Protein AF-A0A6H5KPF7-F1 (afdb_monomer_lite)

Secondary structure (DSSP, 8-state):
-PPPPPPP----------PPPEEEEE-SSSSHHHHHHHHHHTT-EEEEE-SGGGGTT-SEEEE-SS-HHHHHHHHHHTTHHHHHHHHHHTT--EEEETHHHHHH-SEEESPPTT-------S-EEEETTTT-SGGG-EEEEE--THHHHS--S---------SPEEEEESS--EEEEE-TTPEEEEEEE-PPPHHHHHHHHHHHHHHHH-----HHHHHHHHHHHHTS-PPPTTSS--------------SSSTTSPEEEEEEEETTEEEESS-GGGSS--HHHHHHHHHHHHHHHHHHTS-------------------------

Foldseek 3Di:
DDDDDDDDDPPPDPPPPPPAAEEEEAVQFADRVLLQVLLVVVRHNYHYDQALVSCPRHLAYEYADGDLQSSQVSCVVRVVLVSLLVCLVVLGFYEYEFSGLVQQDPAEFPADPVGGHHSHNQQFYKYFLFQHAQVSKDWDFKDQVLLVPPDDDDPPPPPPPRGTDGFIAGSFMFTLDGDPQKAQRTKAFDAGDPVSLVRLVVVLVVLVPDPDDDPVSVVSNVSSVLSVDDPDPVVVPPDDDDDDDDDDDDDVRVSGDIIGAWMDHRSYIYGRTHSSPDPDCSVVVSNVVSSSVSVVVVVVPDDDDDDDDDDDDDDDDDDDDDDDDD

pLDDT: mean 79.42, std 23.54, range [27.89, 98.81]

Radius of gyration: 26.22 Å; chains: 1; bounding box: 98×46×94 Å

Structure (mmCIF, N/CA/C/O backbone):
data_AF-A0A6H5KPF7-F1
#
_entry.id   AF-A0A6H5KPF7-F1
#
loop_
_atom_site.group_PDB
_atom_site.id
_atom_site.type_symbol
_atom_site.label_atom_id
_atom_site.label_alt_id
_atom_site.label_comp_id
_atom_site.label_asym_id
_atom_site.label_entity_id
_atom_site.label_seq_id
_atom_site.pdbx_PDB_ins_code
_atom_site.Cartn_x
_atom_site.Cartn_y
_atom_site.Cartn_z
_atom_site.occupancy
_atom_site.B_iso_or_equiv
_atom_site.auth_seq_id
_atom_site.auth_comp_id
_atom_site.auth_asym_id
_atom_site.auth_atom_id
_atom_site.pdbx_PDB_model_num
ATOM 1 N N . MET A 1 1 ? -58.117 -7.098 47.479 1.00 43.38 1 MET A N 1
ATOM 2 C CA . MET A 1 1 ? -58.121 -6.805 46.031 1.00 43.38 1 MET A CA 1
ATOM 3 C C . MET A 1 1 ? -56.736 -6.297 45.674 1.00 43.38 1 MET A C 1
ATOM 5 O O . MET A 1 1 ? -56.449 -5.124 45.858 1.00 43.38 1 MET A O 1
ATOM 9 N N . THR A 1 2 ? -55.842 -7.213 45.324 1.00 42.25 2 THR A N 1
ATOM 10 C CA . THR A 1 2 ? -54.438 -6.954 44.981 1.00 42.25 2 THR A CA 1
ATOM 11 C C . THR A 1 2 ? -54.320 -6.874 43.461 1.00 42.25 2 THR A C 1
ATOM 13 O O . THR A 1 2 ? -54.820 -7.751 42.760 1.00 42.25 2 THR A O 1
ATOM 16 N N . ALA A 1 3 ? -53.732 -5.789 42.957 1.00 42.62 3 ALA A N 1
ATOM 17 C CA . ALA A 1 3 ? -53.537 -5.550 41.528 1.00 42.62 3 ALA A CA 1
ATOM 18 C C . ALA A 1 3 ? -52.565 -6.580 40.909 1.00 42.62 3 ALA A C 1
ATOM 20 O O . ALA A 1 3 ? -51.671 -7.056 41.614 1.00 42.62 3 ALA A O 1
ATOM 21 N N . PRO A 1 4 ? -52.709 -6.928 39.616 1.00 49.28 4 PRO A N 1
ATOM 22 C CA . PRO A 1 4 ? -51.815 -7.871 38.960 1.00 49.28 4 PRO A CA 1
ATOM 23 C C . PRO A 1 4 ? -50.472 -7.210 38.616 1.00 49.28 4 PRO A C 1
ATOM 25 O O . PRO A 1 4 ? -50.416 -6.075 38.145 1.00 49.28 4 PRO A O 1
ATOM 28 N N . VAL A 1 5 ? -49.392 -7.953 38.852 1.00 49.88 5 VAL A N 1
ATOM 29 C CA . VAL A 1 5 ? -48.017 -7.632 38.441 1.00 49.88 5 VAL A CA 1
ATOM 30 C C . VAL A 1 5 ? -47.899 -7.835 36.919 1.00 49.88 5 VAL A C 1
ATOM 32 O O . VAL A 1 5 ? -48.366 -8.868 36.434 1.00 49.88 5 VAL A O 1
ATOM 35 N N . PRO A 1 6 ? -47.317 -6.900 36.142 1.00 48.47 6 PRO A N 1
ATOM 36 C CA . PRO A 1 6 ? -47.101 -7.105 34.709 1.00 48.47 6 PRO A CA 1
ATOM 37 C C . PRO A 1 6 ? -45.968 -8.121 34.462 1.00 48.47 6 PRO A C 1
ATOM 39 O O . PRO A 1 6 ? -45.041 -8.201 35.273 1.00 48.47 6 PRO A O 1
ATOM 42 N N . PRO A 1 7 ? -46.007 -8.902 33.365 1.00 48.16 7 PRO A N 1
ATOM 43 C CA . PRO A 1 7 ? -44.947 -9.855 33.062 1.00 48.16 7 PRO A CA 1
ATOM 44 C C . PRO A 1 7 ? -43.651 -9.119 32.703 1.00 48.16 7 PRO A C 1
ATOM 46 O O . PRO A 1 7 ? -43.663 -8.130 31.969 1.00 48.16 7 PRO A O 1
ATOM 49 N N . ALA A 1 8 ? -42.534 -9.618 33.234 1.00 43.88 8 ALA A N 1
ATOM 50 C CA . ALA A 1 8 ? -41.198 -9.205 32.838 1.00 43.88 8 ALA A CA 1
ATOM 51 C C . ALA A 1 8 ? -41.006 -9.512 31.345 1.00 43.88 8 ALA A C 1
ATOM 53 O O . ALA A 1 8 ? -41.134 -10.661 30.925 1.00 43.88 8 ALA A O 1
ATOM 54 N N . GLY A 1 9 ? -40.743 -8.475 30.551 1.00 36.22 9 GLY A N 1
ATOM 55 C CA . GLY A 1 9 ? -40.325 -8.628 29.166 1.00 36.22 9 GLY A CA 1
ATOM 56 C C . GLY A 1 9 ? -38.944 -9.272 29.122 1.00 36.22 9 GLY A C 1
ATOM 57 O O . GLY A 1 9 ? -37.959 -8.671 29.547 1.00 36.22 9 GLY A O 1
ATOM 58 N N . GLU A 1 10 ? -38.887 -10.501 28.626 1.00 42.88 10 GLU A N 1
ATOM 59 C CA . GLU A 1 10 ? -37.657 -11.151 28.190 1.00 42.88 10 GLU A CA 1
ATOM 60 C C . GLU A 1 10 ? -37.263 -10.606 26.813 1.00 42.88 10 GLU A C 1
ATOM 62 O O . GLU A 1 10 ? -37.415 -11.275 25.798 1.00 42.88 10 GLU A O 1
ATOM 67 N N . ASP A 1 11 ? -36.712 -9.394 26.771 1.00 36.72 11 ASP A N 1
ATOM 68 C CA . ASP A 1 11 ? -35.933 -8.953 25.613 1.00 36.72 11 ASP A CA 1
ATOM 69 C C . ASP A 1 11 ? -34.477 -9.374 25.827 1.00 36.72 11 ASP A C 1
ATOM 71 O O . ASP A 1 11 ? -33.594 -8.575 26.141 1.00 36.72 11 ASP A O 1
ATOM 75 N N . SER A 1 12 ? -34.212 -10.672 25.659 1.00 39.41 12 SER A N 1
ATOM 76 C CA . SER A 1 12 ? -32.848 -11.170 25.456 1.00 39.41 12 SER A CA 1
ATOM 77 C C . SER A 1 12 ? -32.426 -10.918 24.007 1.00 39.41 12 SER A C 1
ATOM 79 O O . SER A 1 12 ? -32.241 -11.826 23.202 1.00 39.41 12 SER A O 1
ATOM 81 N N . VAL A 1 13 ? -32.274 -9.641 23.652 1.00 42.66 13 VAL A N 1
ATOM 82 C CA . VAL A 1 13 ? -31.580 -9.268 22.420 1.00 42.66 13 VAL A CA 1
ATOM 83 C C . VAL A 1 13 ? -30.095 -9.502 22.666 1.00 42.66 13 VAL A C 1
ATOM 85 O O . VAL A 1 13 ? -29.463 -8.819 23.472 1.00 42.66 13 VAL A O 1
ATOM 88 N N . THR A 1 14 ? -29.535 -10.495 21.978 1.00 43.62 14 THR A N 1
ATOM 89 C CA . THR A 1 14 ? -28.095 -10.730 21.858 1.00 43.62 14 THR A CA 1
ATOM 90 C C . THR A 1 14 ? -27.438 -9.499 21.232 1.00 43.62 14 THR A C 1
ATOM 92 O O . THR A 1 14 ? -27.292 -9.402 20.015 1.00 43.62 14 THR A O 1
ATOM 95 N N . GLY A 1 15 ? -27.094 -8.520 22.065 1.00 37.62 15 GLY A N 1
ATOM 96 C CA . GLY A 1 15 ? -26.340 -7.344 21.670 1.00 37.62 15 GLY A CA 1
ATOM 97 C C . GLY A 1 15 ? -24.892 -7.737 21.430 1.00 37.62 15 GLY A C 1
ATOM 98 O O . GLY A 1 15 ? -24.078 -7.721 22.351 1.00 37.62 15 GLY A O 1
ATOM 99 N N . GLU A 1 16 ? -24.563 -8.094 20.192 1.00 47.47 16 GLU A N 1
ATOM 100 C CA . GLU A 1 16 ? -23.187 -8.030 19.721 1.00 47.47 16 GLU A CA 1
ATOM 101 C C . GLU A 1 16 ? -22.757 -6.567 19.886 1.00 47.47 16 GLU A C 1
ATOM 103 O O . GLU A 1 16 ? -23.235 -5.675 19.188 1.00 47.47 16 GLU A O 1
ATOM 108 N N . SER A 1 17 ? -21.966 -6.289 20.923 1.00 46.66 17 SER A N 1
ATOM 109 C CA . SER A 1 17 ? -21.476 -4.944 21.209 1.00 46.66 17 SER A CA 1
ATOM 110 C C . SER A 1 17 ? -20.597 -4.515 20.039 1.00 46.66 17 SER A C 1
ATOM 112 O O . SER A 1 17 ? -19.414 -4.851 19.980 1.00 46.66 17 SER A O 1
ATOM 114 N N . THR A 1 18 ? -21.179 -3.814 19.064 1.00 64.12 18 THR A N 1
ATOM 115 C CA . THR A 1 18 ? -20.457 -3.280 17.911 1.00 64.12 18 THR A CA 1
ATOM 116 C C . THR A 1 18 ? -19.629 -2.093 18.382 1.00 64.12 18 THR A C 1
ATOM 118 O O . THR A 1 18 ? -19.989 -0.931 18.173 1.00 64.12 18 THR A O 1
ATOM 121 N N . ARG A 1 19 ? -18.527 -2.374 19.083 1.00 76.75 19 ARG A N 1
ATOM 122 C CA . ARG A 1 19 ? -17.559 -1.356 19.478 1.00 76.75 19 ARG A CA 1
ATOM 123 C C . ARG A 1 19 ? -17.146 -0.591 18.222 1.00 76.75 19 ARG A C 1
ATOM 125 O O . ARG A 1 19 ? -16.684 -1.175 17.242 1.00 76.75 19 ARG A O 1
ATOM 132 N N . ARG A 1 20 ? -17.313 0.730 18.268 1.00 90.75 20 ARG A N 1
ATOM 133 C CA . ARG A 1 20 ? -16.757 1.635 17.264 1.00 90.75 20 ARG A CA 1
ATOM 134 C C . ARG A 1 20 ? -15.237 1.459 17.247 1.00 90.75 20 ARG A C 1
ATOM 136 O O . ARG A 1 20 ? -14.600 1.644 18.281 1.00 90.75 20 ARG A O 1
ATOM 143 N N . VAL A 1 21 ? -14.683 1.091 16.095 1.00 96.69 21 VAL A N 1
ATOM 144 C CA . VAL A 1 21 ? -13.229 0.982 15.911 1.00 96.69 21 VAL A CA 1
ATOM 145 C C . VAL A 1 21 ? -12.619 2.360 15.712 1.00 96.69 21 VAL A C 1
ATOM 147 O O . VAL A 1 21 ? -13.238 3.224 15.090 1.00 96.69 21 VAL A O 1
ATOM 150 N N . THR A 1 22 ? -11.409 2.549 16.222 1.00 98.38 22 THR A N 1
ATOM 151 C CA . THR A 1 22 ? -10.634 3.780 16.068 1.00 98.38 22 THR A CA 1
ATOM 152 C C . THR A 1 22 ? -9.574 3.582 14.990 1.00 98.38 22 THR A C 1
ATOM 154 O O . THR A 1 22 ? -8.690 2.743 15.143 1.00 98.38 22 THR A O 1
ATOM 157 N N . ILE A 1 23 ? -9.634 4.330 13.890 1.00 98.62 23 ILE A N 1
ATOM 158 C CA . ILE A 1 23 ? -8.701 4.190 12.765 1.00 98.62 23 ILE A CA 1
ATOM 159 C C . ILE A 1 23 ? -7.902 5.479 12.597 1.00 98.62 23 ILE A C 1
ATOM 161 O O . ILE A 1 23 ? -8.459 6.554 12.384 1.00 98.62 23 ILE A O 1
ATOM 165 N N . GLY A 1 24 ? -6.580 5.366 12.682 1.00 98.50 24 GLY A N 1
ATOM 166 C CA . GLY A 1 24 ? -5.674 6.468 12.392 1.00 98.50 24 GLY A CA 1
ATOM 167 C C . GLY A 1 24 ? -5.484 6.677 10.893 1.00 98.50 24 GLY A C 1
ATOM 168 O O . GLY A 1 24 ? -5.470 5.706 10.141 1.00 98.50 24 GLY A O 1
ATOM 169 N N . ILE A 1 25 ? -5.238 7.908 10.457 1.00 98.50 25 ILE A N 1
ATOM 170 C CA . ILE A 1 25 ? -4.754 8.230 9.108 1.00 98.50 25 ILE A CA 1
ATOM 171 C C . ILE A 1 25 ? -3.426 8.963 9.239 1.00 98.50 25 ILE A C 1
ATOM 173 O O . ILE A 1 25 ? -3.357 10.007 9.887 1.00 98.50 25 ILE A O 1
ATOM 177 N N . LEU A 1 26 ? -2.366 8.446 8.618 1.00 98.12 26 LEU A N 1
ATOM 178 C CA . LEU A 1 26 ? -1.074 9.126 8.607 1.00 98.12 26 LEU A CA 1
ATOM 179 C C . LEU A 1 26 ? -1.191 10.453 7.837 1.00 98.12 26 LEU A C 1
ATOM 181 O O . LEU A 1 26 ? -1.319 10.464 6.616 1.00 98.12 26 LEU A O 1
ATOM 185 N N . ALA A 1 27 ? -1.096 11.574 8.550 1.00 96.81 27 ALA A N 1
ATOM 186 C CA . ALA A 1 27 ? -1.381 12.917 8.044 1.00 96.81 27 ALA A CA 1
ATOM 187 C C . ALA A 1 27 ? -0.115 13.786 7.921 1.00 96.81 27 ALA A C 1
ATOM 189 O O . ALA A 1 27 ? -0.125 14.980 8.229 1.00 96.81 27 ALA A O 1
ATOM 190 N N . LEU A 1 28 ? 0.997 13.179 7.484 1.00 92.62 28 LEU A N 1
ATOM 191 C CA . LEU A 1 28 ? 2.257 13.892 7.222 1.00 92.62 28 LEU A CA 1
ATOM 192 C C . LEU A 1 28 ? 2.206 14.671 5.903 1.00 92.62 28 LEU A C 1
ATOM 194 O O . LEU A 1 28 ? 2.718 15.783 5.805 1.00 92.62 28 LEU A O 1
ATOM 198 N N . GLN A 1 29 ? 1.608 14.056 4.885 1.00 91.56 29 GLN A N 1
ATOM 199 C CA . GLN A 1 29 ? 1.368 14.598 3.553 1.00 91.56 29 GLN A CA 1
ATOM 200 C C . GLN A 1 29 ? 0.385 13.650 2.848 1.00 91.56 29 GLN A C 1
ATOM 202 O O . GLN A 1 29 ? 0.394 12.455 3.141 1.00 91.56 29 GLN A O 1
ATOM 207 N N . GLY A 1 30 ? -0.431 14.152 1.920 1.00 88.69 30 GLY A N 1
ATOM 208 C CA . GLY A 1 30 ? -1.244 13.305 1.043 1.00 88.69 30 GLY A CA 1
ATOM 209 C C . GLY A 1 30 ? -2.751 13.475 1.210 1.00 88.69 30 GLY A C 1
ATOM 210 O O . GLY A 1 30 ? -3.203 14.423 1.846 1.00 88.69 30 GLY A O 1
ATOM 211 N N . ALA A 1 31 ? -3.509 12.546 0.626 1.00 86.38 31 ALA A N 1
ATOM 212 C CA . ALA A 1 31 ? -4.977 12.540 0.575 1.00 86.38 31 ALA A CA 1
ATOM 213 C C . ALA A 1 31 ? -5.612 11.955 1.857 1.00 86.38 31 ALA A C 1
ATOM 215 O O . ALA A 1 31 ? -6.384 10.996 1.821 1.00 86.38 31 ALA A O 1
ATOM 216 N N . PHE A 1 32 ? -5.215 12.460 3.030 1.00 92.25 32 PHE A N 1
ATOM 217 C CA . PHE A 1 32 ? -5.728 11.948 4.308 1.00 92.25 32 PHE A CA 1
ATOM 218 C C . PHE A 1 32 ? -7.187 12.358 4.567 1.00 92.25 32 PHE A C 1
ATOM 220 O O . PHE A 1 32 ? -7.928 11.594 5.181 1.00 92.25 32 PHE A O 1
ATOM 227 N N . ALA A 1 33 ? -7.621 13.527 4.084 1.00 94.81 33 ALA A N 1
ATOM 228 C CA . ALA A 1 33 ? -8.962 14.058 4.341 1.00 94.81 33 ALA A CA 1
ATOM 229 C C . ALA A 1 33 ? -10.064 13.218 3.672 1.00 94.81 33 ALA A C 1
ATOM 231 O O . ALA A 1 33 ? -11.110 12.956 4.270 1.00 94.81 33 ALA A O 1
ATOM 232 N N . GLU A 1 34 ? -9.815 12.757 2.449 1.00 96.25 34 GLU A N 1
ATOM 233 C CA . GLU A 1 34 ? -10.728 11.925 1.672 1.00 96.25 34 GLU A CA 1
ATOM 234 C C . GLU A 1 34 ? -10.916 10.558 2.342 1.00 96.25 34 GLU A C 1
ATOM 236 O O . GLU A 1 34 ? -12.049 10.135 2.580 1.00 96.25 34 GLU A O 1
ATOM 241 N N . HIS A 1 35 ? -9.816 9.917 2.762 1.00 97.62 35 HIS A N 1
ATOM 242 C CA . HIS A 1 35 ? -9.861 8.685 3.562 1.00 97.62 35 HIS A CA 1
ATOM 243 C C . HIS A 1 35 ? -10.643 8.870 4.864 1.00 97.62 35 HIS A C 1
ATOM 245 O O . HIS A 1 35 ? -11.516 8.055 5.176 1.00 97.62 35 HIS A O 1
ATOM 251 N N . SER A 1 36 ? -10.386 9.961 5.593 1.00 97.19 36 SER A N 1
ATOM 252 C CA . SER A 1 36 ? -11.105 10.274 6.829 1.00 97.19 36 SER A CA 1
ATOM 253 C C . SER A 1 36 ? -12.609 10.413 6.609 1.00 97.19 36 SER A C 1
ATOM 255 O O . SER A 1 36 ? -13.398 9.910 7.413 1.00 97.19 36 SER A O 1
ATOM 257 N N . SER A 1 37 ? -13.021 11.054 5.510 1.00 97.38 37 SER A N 1
ATOM 258 C CA . SER A 1 37 ? -14.434 11.228 5.167 1.00 97.38 37 SER A CA 1
ATOM 259 C C . SER A 1 37 ? -15.131 9.889 4.927 1.00 97.38 37 SER A C 1
ATOM 261 O O . SER A 1 37 ? -16.211 9.654 5.472 1.00 97.38 37 SER A O 1
ATOM 263 N N . VAL A 1 38 ? -14.514 8.994 4.148 1.00 97.44 38 VAL A N 1
ATOM 264 C CA . VAL A 1 38 ? -15.100 7.682 3.834 1.00 97.44 38 VAL A CA 1
ATOM 265 C C . VAL A 1 38 ? -15.196 6.812 5.090 1.00 97.44 38 VAL A C 1
ATOM 267 O O . VAL A 1 38 ? -16.266 6.287 5.389 1.00 97.44 38 VAL A O 1
ATOM 270 N N . LEU A 1 39 ? -14.128 6.715 5.887 1.00 97.62 39 LEU A N 1
ATOM 271 C CA . LEU A 1 39 ? -14.119 5.881 7.098 1.00 97.62 39 LEU A CA 1
ATOM 272 C C . LEU A 1 39 ? -15.084 6.382 8.179 1.00 97.62 39 LEU A C 1
ATOM 274 O O . LEU A 1 39 ? -15.740 5.573 8.838 1.00 97.62 39 LEU A O 1
ATOM 278 N N . SER A 1 40 ? -15.232 7.702 8.319 1.00 96.94 40 SER A N 1
ATOM 279 C CA . SER A 1 40 ? -16.213 8.289 9.240 1.00 96.94 40 SER A CA 1
ATOM 280 C C . SER A 1 40 ? -17.649 7.947 8.827 1.00 96.94 40 SER A C 1
ATOM 282 O O . SER A 1 40 ? -18.472 7.617 9.681 1.00 96.94 40 SER A O 1
ATOM 284 N N . LYS A 1 41 ? -17.956 7.954 7.519 1.00 96.75 41 LYS A N 1
ATOM 285 C CA . LYS A 1 41 ? -19.270 7.532 6.990 1.00 96.75 41 LYS A CA 1
ATOM 286 C C . LYS A 1 41 ? -19.554 6.049 7.244 1.00 96.75 41 LYS A C 1
ATOM 288 O O . LYS A 1 41 ? -20.705 5.687 7.458 1.00 96.75 41 LYS A O 1
ATOM 293 N N . LEU A 1 42 ? -18.514 5.214 7.277 1.00 96.19 42 LEU A N 1
ATOM 294 C CA . LEU A 1 42 ? -18.602 3.797 7.656 1.00 96.19 42 LEU A CA 1
ATOM 295 C C . LEU A 1 42 ? -18.684 3.574 9.180 1.00 96.19 42 LEU A C 1
ATOM 297 O O . LEU A 1 42 ? -18.742 2.433 9.641 1.00 96.19 42 LEU A O 1
ATOM 301 N N . GLY A 1 43 ? -18.697 4.650 9.973 1.00 95.75 43 GLY A N 1
ATOM 302 C CA . GLY A 1 43 ? -18.912 4.610 11.416 1.00 95.75 43 GLY A CA 1
ATOM 303 C C . GLY A 1 43 ? -17.658 4.382 12.261 1.00 95.75 43 GLY A C 1
ATOM 304 O O . GLY A 1 43 ? -17.807 4.115 13.453 1.00 95.75 43 GLY A O 1
ATOM 305 N N . ALA A 1 44 ? -16.451 4.478 11.692 1.00 97.25 44 ALA A N 1
ATOM 306 C CA . ALA A 1 44 ? -15.202 4.455 12.459 1.00 97.25 44 ALA A CA 1
ATOM 307 C C . ALA A 1 44 ? -14.958 5.793 13.191 1.00 97.25 44 ALA A C 1
ATOM 309 O O . ALA A 1 44 ? -15.346 6.853 12.703 1.00 97.25 44 ALA A O 1
ATOM 310 N N . ASP A 1 45 ? -14.296 5.750 14.351 1.00 97.94 45 ASP A N 1
ATOM 311 C CA . ASP A 1 45 ? -13.690 6.934 14.978 1.00 97.94 45 ASP A CA 1
ATOM 312 C C . ASP A 1 45 ? -12.355 7.218 14.281 1.00 97.94 45 ASP A C 1
ATOM 314 O O . ASP A 1 45 ? -11.420 6.427 14.397 1.00 97.94 45 ASP A O 1
ATOM 318 N N . VAL A 1 46 ? -12.267 8.297 13.505 1.00 98.31 46 VAL A N 1
ATOM 319 C CA . VAL A 1 46 ? -11.076 8.587 12.699 1.00 98.31 46 VAL A CA 1
ATOM 320 C C . VAL A 1 46 ? -10.195 9.619 13.389 1.00 98.31 46 VAL A C 1
ATOM 322 O O . VAL A 1 46 ? -10.671 10.680 13.789 1.00 98.31 46 VAL A O 1
ATOM 325 N N . ARG A 1 47 ? -8.890 9.338 13.476 1.00 98.25 47 ARG A N 1
ATOM 326 C CA . ARG A 1 47 ? -7.896 10.266 14.035 1.00 98.25 47 ARG A CA 1
ATOM 327 C C . ARG A 1 47 ? -6.758 10.501 13.061 1.00 98.25 47 ARG A C 1
ATOM 329 O O . ARG A 1 47 ? -6.248 9.573 12.447 1.00 98.25 47 ARG A O 1
ATOM 336 N N . GLU A 1 48 ? -6.326 11.741 12.931 1.00 98.25 48 GLU A N 1
ATOM 337 C CA . GLU A 1 48 ? -5.121 12.048 12.166 1.00 98.25 48 GLU A CA 1
ATOM 338 C C . GLU A 1 48 ? -3.881 11.757 13.015 1.00 98.25 48 GLU A C 1
ATOM 340 O O . GLU A 1 48 ? -3.855 12.058 14.204 1.00 98.25 48 GLU A O 1
ATOM 345 N N . VAL A 1 49 ? -2.856 11.175 12.395 1.00 97.94 49 VAL A N 1
ATOM 346 C CA . VAL A 1 49 ? -1.609 10.777 13.053 1.00 97.94 49 VAL A CA 1
ATOM 347 C C . VAL A 1 49 ? -0.446 11.515 12.405 1.00 97.94 49 VAL A C 1
ATOM 349 O O . VAL A 1 49 ? -0.150 11.341 11.221 1.00 97.94 49 VAL A O 1
ATOM 352 N N . ARG A 1 50 ? 0.228 12.341 13.193 1.00 97.19 50 ARG A N 1
ATOM 353 C CA . ARG A 1 50 ? 1.408 13.141 12.846 1.00 97.19 50 ARG A CA 1
ATOM 354 C C . ARG A 1 50 ? 2.576 12.898 13.795 1.00 97.19 50 ARG A C 1
ATOM 356 O O . ARG A 1 50 ? 3.707 13.210 13.430 1.00 97.19 50 ARG A O 1
ATOM 363 N N . LEU A 1 51 ? 2.317 12.354 14.983 1.00 97.50 51 LEU A N 1
ATOM 364 C CA . LEU A 1 51 ? 3.279 12.146 16.058 1.00 97.50 51 LEU A CA 1
ATOM 365 C C . LEU A 1 51 ? 3.168 10.730 16.656 1.00 97.50 51 LEU A C 1
ATOM 367 O O . LEU A 1 51 ? 2.112 10.101 16.586 1.00 97.50 51 LEU A O 1
ATOM 371 N N . PRO A 1 52 ? 4.239 10.204 17.280 1.00 97.88 52 PRO A N 1
ATOM 372 C CA . PRO A 1 52 ? 4.257 8.827 17.789 1.00 97.88 52 PRO A CA 1
ATOM 373 C C . PRO A 1 52 ? 3.202 8.500 18.857 1.00 97.88 52 PRO A C 1
ATOM 375 O O . PRO A 1 52 ? 2.683 7.386 18.869 1.00 97.88 52 PRO A O 1
ATOM 378 N N . HIS A 1 53 ? 2.876 9.444 19.744 1.00 97.38 53 HIS A N 1
ATOM 379 C CA . HIS A 1 53 ? 1.898 9.224 20.819 1.00 97.38 53 HIS A CA 1
ATOM 380 C C . HIS A 1 53 ? 0.455 9.133 20.296 1.00 97.38 53 HIS A C 1
ATOM 382 O O . HIS A 1 53 ? -0.403 8.536 20.933 1.00 97.38 53 HIS A O 1
ATOM 388 N N . GLU A 1 54 ? 0.174 9.644 19.094 1.00 98.06 54 GLU A N 1
ATOM 389 C CA . GLU A 1 54 ? -1.168 9.604 18.493 1.00 98.06 54 GLU A CA 1
ATOM 390 C C . GLU A 1 54 ? -1.556 8.201 17.987 1.00 98.06 54 GLU A C 1
ATOM 392 O O . GLU A 1 54 ? -2.690 7.978 17.572 1.00 98.06 54 GLU A O 1
ATOM 397 N N . PHE A 1 55 ? -0.639 7.228 18.058 1.00 97.88 55 PHE A N 1
ATOM 398 C CA . PHE A 1 55 ? -0.946 5.812 17.837 1.00 97.88 55 PHE A CA 1
ATOM 399 C C . PHE A 1 55 ? -1.692 5.164 19.016 1.00 97.88 55 PHE A C 1
ATOM 401 O O . PHE A 1 55 ? -2.200 4.043 18.893 1.00 97.88 55 PHE A O 1
ATOM 408 N N . GLU A 1 56 ? -1.718 5.818 20.178 1.00 96.50 56 GLU A N 1
ATOM 409 C CA . GLU A 1 56 ? -2.367 5.303 21.378 1.00 96.50 56 GLU A CA 1
ATOM 410 C C . GLU A 1 56 ? -3.889 5.217 21.199 1.00 96.50 56 GLU A C 1
ATOM 412 O O . GLU A 1 56 ? -4.560 6.148 20.754 1.00 96.50 56 GLU A O 1
ATOM 417 N N . GLY A 1 57 ? -4.449 4.052 21.535 1.00 95.75 57 GLY A N 1
ATOM 418 C CA . GLY A 1 57 ? -5.884 3.788 21.413 1.00 95.75 57 GLY A CA 1
ATOM 419 C C . GLY A 1 57 ? -6.398 3.568 19.986 1.00 95.75 57 GLY A C 1
ATOM 420 O O . GLY A 1 57 ? -7.605 3.422 19.820 1.00 95.75 57 GLY A O 1
ATOM 421 N N . LEU A 1 58 ? -5.527 3.532 18.971 1.00 98.19 58 LEU A N 1
ATOM 422 C CA . LEU A 1 58 ? -5.916 3.148 17.614 1.00 98.19 58 LEU A CA 1
ATOM 423 C C . LEU A 1 58 ? -6.082 1.626 17.489 1.00 98.19 58 LEU A C 1
ATOM 425 O O . LEU A 1 58 ? -5.281 0.856 18.013 1.00 98.19 58 LEU A O 1
ATOM 429 N N . ASP A 1 59 ? -7.056 1.194 16.703 1.00 98.38 59 ASP A N 1
ATOM 430 C CA . ASP A 1 59 ? -7.296 -0.206 16.342 1.00 98.38 59 ASP A CA 1
ATOM 431 C C . ASP A 1 59 ? -6.712 -0.545 14.953 1.00 98.38 59 ASP A C 1
ATOM 433 O O . ASP A 1 59 ? -6.338 -1.685 14.685 1.00 98.38 59 ASP A O 1
ATOM 437 N N . GLY A 1 60 ? -6.585 0.453 14.073 1.00 98.50 60 GLY A N 1
ATOM 438 C CA . GLY A 1 60 ? -6.040 0.336 12.717 1.00 98.50 60 GLY A CA 1
ATOM 439 C C . GLY A 1 60 ? -5.396 1.640 12.251 1.00 98.50 60 GLY A C 1
ATOM 440 O O . GLY A 1 60 ? -5.666 2.693 12.827 1.00 98.50 60 GLY A O 1
ATOM 441 N N . ILE A 1 61 ? -4.574 1.600 11.198 1.00 98.75 61 ILE A N 1
ATOM 442 C CA . ILE A 1 61 ? -4.038 2.820 10.571 1.00 98.75 61 ILE A CA 1
ATOM 443 C C . ILE A 1 61 ? -4.021 2.749 9.037 1.00 98.75 61 ILE A C 1
ATOM 445 O O . ILE A 1 61 ? -3.673 1.723 8.460 1.00 98.75 61 ILE A O 1
ATOM 449 N N . VAL A 1 62 ? -4.362 3.849 8.363 1.00 98.75 62 VAL A N 1
ATOM 450 C CA . VAL A 1 62 ? -4.215 4.016 6.909 1.00 98.75 62 VAL A CA 1
ATOM 451 C C . VAL A 1 62 ? -3.026 4.925 6.603 1.00 98.75 62 VAL A C 1
ATOM 453 O O . VAL A 1 62 ? -2.870 5.993 7.195 1.00 98.75 62 VAL A O 1
ATOM 456 N N . LEU A 1 63 ? -2.194 4.513 5.651 1.00 98.50 63 LEU A N 1
ATOM 457 C CA . LEU A 1 63 ? -1.134 5.312 5.047 1.00 98.50 63 LEU A CA 1
ATOM 458 C C . LEU A 1 63 ? -1.627 5.770 3.666 1.00 98.50 63 LEU A C 1
ATOM 460 O O . LEU A 1 63 ? -1.698 4.942 2.754 1.00 98.50 63 LEU A O 1
ATOM 464 N N . PRO A 1 64 ? -2.003 7.047 3.499 1.00 97.75 64 PRO A N 1
ATOM 465 C CA . PRO A 1 64 ? -2.640 7.510 2.274 1.00 97.75 64 PRO A CA 1
ATOM 466 C C . PRO A 1 64 ? -1.642 7.656 1.116 1.00 97.75 64 PRO A C 1
ATOM 468 O O . PRO A 1 64 ? -0.418 7.608 1.286 1.00 97.75 64 PRO A O 1
ATOM 471 N N . GLY A 1 65 ? -2.184 7.899 -0.079 1.00 93.88 65 GLY A N 1
ATOM 472 C CA . GLY A 1 65 ? -1.413 8.335 -1.236 1.00 93.88 65 GLY A CA 1
ATOM 473 C C . GLY A 1 65 ? -0.816 9.733 -1.042 1.00 93.88 65 GLY A C 1
ATOM 474 O O . GLY A 1 65 ? -1.322 10.534 -0.261 1.00 93.88 65 GLY A O 1
ATOM 475 N N . GLY A 1 66 ? 0.258 10.045 -1.769 1.00 92.62 66 GLY A N 1
ATOM 476 C CA . GLY A 1 66 ? 1.034 11.271 -1.577 1.00 92.62 66 GLY A CA 1
ATOM 477 C C . GLY A 1 66 ? 2.424 11.193 -2.212 1.00 92.62 66 GLY A C 1
ATOM 478 O O . GLY A 1 66 ? 2.626 10.557 -3.246 1.00 92.62 66 GLY A O 1
ATOM 479 N N . GLU A 1 67 ? 3.403 11.842 -1.594 1.00 93.56 67 GLU A N 1
ATOM 480 C CA . GLU A 1 67 ? 4.810 11.818 -1.969 1.00 93.56 67 GLU A CA 1
ATOM 481 C C . GLU A 1 67 ? 5.588 11.009 -0.925 1.00 93.56 67 GLU A C 1
ATOM 483 O O . GLU A 1 67 ? 5.910 11.478 0.168 1.00 93.56 67 GLU A O 1
ATOM 488 N N . SER A 1 68 ? 5.883 9.755 -1.278 1.00 94.25 68 SER A N 1
ATOM 489 C CA . SER A 1 68 ? 6.472 8.779 -0.358 1.00 94.25 68 SER A CA 1
ATOM 490 C C . SER A 1 68 ? 7.835 9.211 0.197 1.00 94.25 68 SER A C 1
ATOM 492 O O . SER A 1 68 ? 8.156 8.867 1.332 1.00 94.25 68 SER A O 1
ATOM 494 N N . THR A 1 69 ? 8.639 9.982 -0.556 1.00 93.12 69 THR A N 1
ATOM 495 C CA . THR A 1 69 ? 9.954 10.436 -0.063 1.00 93.12 69 THR A CA 1
ATOM 496 C C . THR A 1 69 ? 9.822 11.519 1.003 1.00 93.12 69 THR A C 1
ATOM 498 O O . THR A 1 69 ? 10.534 11.471 2.000 1.00 93.12 69 THR A O 1
ATOM 501 N N . ALA A 1 70 ? 8.882 12.449 0.851 1.00 93.88 70 ALA A N 1
ATOM 502 C CA . ALA A 1 70 ? 8.579 13.483 1.826 1.00 93.88 70 ALA A CA 1
ATOM 503 C C . ALA A 1 70 ? 7.987 12.865 3.094 1.00 93.88 70 ALA A C 1
ATOM 505 O O . ALA A 1 70 ? 8.451 13.174 4.188 1.00 93.88 70 ALA A O 1
ATOM 506 N N . MET A 1 71 ? 7.033 11.937 2.950 1.00 94.94 71 MET A N 1
ATOM 507 C CA . MET A 1 71 ? 6.461 11.209 4.087 1.00 94.94 71 MET A CA 1
ATOM 508 C C . MET A 1 71 ? 7.536 10.449 4.870 1.00 94.94 71 MET A C 1
ATOM 510 O O . MET A 1 71 ? 7.550 10.524 6.095 1.00 94.94 71 MET A O 1
ATOM 514 N N . ALA A 1 72 ? 8.464 9.773 4.181 1.00 94.50 72 ALA A N 1
ATOM 515 C CA . ALA A 1 72 ? 9.579 9.082 4.824 1.00 94.50 72 ALA A CA 1
ATOM 516 C C . ALA A 1 72 ? 10.517 10.059 5.556 1.00 94.50 72 ALA A C 1
ATOM 518 O O . ALA A 1 72 ? 10.842 9.840 6.718 1.00 94.50 72 ALA A O 1
ATOM 519 N N . LEU A 1 73 ? 10.906 11.172 4.924 1.00 94.31 73 LEU A N 1
ATOM 520 C CA . LEU A 1 73 ? 11.780 12.177 5.545 1.00 94.31 73 LEU A CA 1
ATOM 521 C C . LEU A 1 73 ? 11.157 12.809 6.798 1.00 94.31 73 LEU A C 1
ATOM 523 O O . LEU A 1 73 ? 11.837 12.961 7.812 1.00 94.31 73 LEU A O 1
ATOM 527 N N . ILE A 1 74 ? 9.876 13.181 6.732 1.00 94.44 74 ILE A N 1
ATOM 528 C CA . ILE A 1 74 ? 9.147 13.756 7.871 1.00 94.44 74 ILE A CA 1
ATOM 529 C C . ILE A 1 74 ? 8.963 12.691 8.956 1.00 94.44 74 ILE A C 1
ATOM 531 O O . ILE A 1 74 ? 9.233 12.950 10.128 1.00 94.44 74 ILE A O 1
ATOM 535 N N . GLY A 1 75 ? 8.553 11.484 8.562 1.00 95.12 75 GLY A N 1
ATOM 536 C CA . GLY A 1 75 ? 8.269 10.385 9.475 1.00 95.12 75 GLY A CA 1
ATOM 537 C C . GLY A 1 75 ? 9.493 9.924 10.260 1.00 95.12 75 GLY A C 1
ATOM 538 O O . GLY A 1 75 ? 9.372 9.655 11.454 1.00 95.12 75 GLY A O 1
ATOM 539 N N . GLU A 1 76 ? 10.669 9.878 9.631 1.00 94.75 76 GLU A N 1
ATOM 540 C CA . GLU A 1 76 ? 11.933 9.592 10.322 1.00 94.75 76 GLU A CA 1
ATOM 541 C C . GLU A 1 76 ? 12.315 10.742 11.261 1.00 94.75 76 GLU A C 1
ATOM 543 O O . GLU A 1 76 ? 12.628 10.517 12.428 1.00 94.75 76 GLU A O 1
ATOM 548 N N . ARG A 1 77 ? 12.215 11.995 10.794 1.00 95.19 77 ARG A N 1
ATOM 549 C CA . ARG A 1 77 ? 12.576 13.172 11.600 1.00 95.19 77 ARG A CA 1
ATOM 550 C C . ARG A 1 77 ? 11.731 13.300 12.870 1.00 95.19 77 ARG A C 1
ATOM 552 O O . ARG A 1 77 ? 12.235 13.795 13.871 1.00 95.19 77 ARG A O 1
ATOM 559 N N . TRP A 1 78 ? 10.452 12.929 12.818 1.00 95.56 78 TRP A N 1
ATOM 560 C CA . TRP A 1 78 ? 9.498 13.110 13.923 1.00 95.56 78 TRP A CA 1
ATOM 561 C C . TRP A 1 78 ? 9.247 11.814 14.713 1.00 95.56 78 TRP A C 1
ATOM 563 O O . TRP A 1 78 ? 8.380 11.776 15.582 1.00 95.56 78 TRP A O 1
ATOM 573 N N . GLY A 1 79 ? 9.988 10.739 14.418 1.00 96.06 79 GLY A N 1
ATOM 574 C CA . GLY A 1 79 ? 9.892 9.458 15.129 1.00 96.06 79 GLY A CA 1
ATOM 575 C C . GLY A 1 79 ? 8.646 8.622 14.805 1.00 96.06 79 GLY A C 1
ATOM 576 O O . GLY A 1 79 ? 8.437 7.566 15.403 1.00 96.06 79 GLY A O 1
ATOM 577 N N . VAL A 1 80 ? 7.825 9.047 13.843 1.00 96.94 80 VAL A N 1
ATOM 578 C CA . VAL A 1 80 ? 6.607 8.337 13.422 1.00 96.94 80 VAL A CA 1
ATOM 579 C C . VAL A 1 80 ? 6.939 7.033 12.699 1.00 96.94 80 VAL A C 1
ATOM 581 O O . VAL A 1 80 ? 6.268 6.028 12.908 1.00 96.94 80 VAL A O 1
ATOM 584 N N . PHE A 1 81 ? 7.989 7.015 11.873 1.00 95.81 81 PHE A N 1
ATOM 585 C CA . PHE A 1 81 ? 8.395 5.814 11.134 1.00 95.81 81 PHE A CA 1
ATOM 586 C C . PHE A 1 81 ? 8.851 4.667 12.040 1.00 95.81 81 PHE A C 1
ATOM 588 O O . PHE A 1 81 ? 8.357 3.554 11.858 1.00 95.81 81 PHE A O 1
ATOM 595 N N . PRO A 1 82 ? 9.729 4.897 13.034 1.00 97.25 82 PRO A N 1
ATOM 596 C CA . PRO A 1 82 ? 10.041 3.888 14.042 1.00 97.25 82 PRO A CA 1
ATOM 597 C C . PRO A 1 82 ? 8.789 3.326 14.730 1.00 97.25 82 PRO A C 1
ATOM 599 O O . PRO A 1 82 ? 8.624 2.108 14.808 1.00 97.25 82 PRO A O 1
ATOM 602 N N . ARG A 1 83 ? 7.855 4.195 15.145 1.00 97.75 83 ARG A N 1
ATOM 603 C CA . ARG A 1 83 ? 6.594 3.767 15.770 1.00 97.75 83 ARG A CA 1
ATOM 604 C C . ARG A 1 83 ? 5.714 2.944 14.825 1.00 97.75 83 ARG A C 1
ATOM 606 O O . ARG A 1 83 ? 5.083 1.979 15.262 1.00 97.75 83 ARG A O 1
ATOM 613 N N . LEU A 1 84 ? 5.681 3.305 13.546 1.00 97.88 84 LEU A N 1
ATOM 614 C CA . LEU A 1 84 ? 4.930 2.602 12.512 1.00 97.88 84 LEU A CA 1
ATOM 615 C C . LEU A 1 84 ? 5.552 1.237 12.177 1.00 97.88 84 LEU A C 1
ATOM 617 O O . LEU A 1 84 ? 4.827 0.260 12.037 1.00 97.88 84 LEU A O 1
ATOM 621 N N . LYS A 1 85 ? 6.885 1.123 12.135 1.00 98.06 85 LYS A N 1
ATOM 622 C CA . LYS A 1 85 ? 7.583 -0.172 12.014 1.00 98.06 85 LYS A CA 1
ATOM 623 C C . LYS A 1 85 ? 7.219 -1.101 13.172 1.00 98.06 85 LYS A C 1
ATOM 625 O O . LYS A 1 85 ? 6.889 -2.263 12.947 1.00 98.06 85 LYS A O 1
ATOM 630 N N . GLN A 1 86 ? 7.199 -0.568 14.395 1.00 97.81 86 GLN A N 1
ATOM 631 C CA . GLN A 1 86 ? 6.750 -1.313 15.568 1.00 97.81 86 GLN A CA 1
ATOM 632 C C . GLN A 1 86 ? 5.288 -1.767 15.419 1.00 97.81 86 GLN A C 1
ATOM 634 O O . GLN A 1 86 ? 5.003 -2.946 15.602 1.00 97.81 86 GLN A O 1
ATOM 639 N N . TRP A 1 87 ? 4.379 -0.872 15.015 1.00 98.12 87 TRP A N 1
ATOM 640 C CA . TRP A 1 87 ? 2.967 -1.198 14.764 1.00 98.12 87 TRP A CA 1
ATOM 641 C C . TRP A 1 87 ? 2.801 -2.381 13.804 1.00 98.12 87 TRP A C 1
ATOM 643 O O . TRP A 1 87 ? 2.044 -3.311 14.074 1.00 98.12 87 TRP A O 1
ATOM 653 N N . VAL A 1 88 ? 3.541 -2.360 12.695 1.00 97.62 88 VAL A N 1
ATOM 654 C CA . VAL A 1 88 ? 3.521 -3.437 11.701 1.00 97.62 88 VAL A CA 1
ATOM 655 C C . VAL A 1 88 ? 4.070 -4.741 12.286 1.00 97.62 88 VAL A C 1
ATOM 657 O O . VAL A 1 88 ? 3.478 -5.798 12.078 1.00 97.62 88 VAL A O 1
ATOM 660 N N . SER A 1 89 ? 5.158 -4.678 13.059 1.00 96.25 89 SER A N 1
ATOM 661 C CA . SER A 1 89 ? 5.746 -5.858 13.710 1.00 96.25 89 SER A CA 1
ATOM 662 C C . SER A 1 89 ? 4.846 -6.482 14.785 1.00 96.25 89 SER A C 1
ATOM 664 O O . SER A 1 89 ? 4.891 -7.691 14.989 1.00 96.25 89 SER A O 1
ATOM 666 N N . GLU A 1 90 ? 3.980 -5.682 15.416 1.00 95.75 90 GLU A N 1
ATOM 667 C CA . GLU A 1 90 ? 2.944 -6.132 16.359 1.00 95.75 90 GLU A CA 1
ATOM 668 C C . GLU A 1 90 ? 1.788 -6.866 15.646 1.00 95.75 90 GLU A C 1
ATOM 670 O O . GLU A 1 90 ? 0.857 -7.336 16.296 1.00 95.75 90 GLU A O 1
ATOM 675 N N . GLY A 1 91 ? 1.809 -6.949 14.309 1.00 95.62 91 GLY A N 1
ATOM 676 C CA . GLY A 1 91 ? 0.751 -7.573 13.514 1.00 95.62 91 GLY A CA 1
ATOM 677 C C . GLY A 1 91 ? -0.541 -6.756 13.482 1.00 95.62 91 GLY A C 1
ATOM 678 O O . GLY A 1 91 ? -1.606 -7.298 13.176 1.00 95.62 91 GLY A O 1
ATOM 679 N N . ARG A 1 92 ? -0.474 -5.461 13.812 1.00 97.56 92 ARG A N 1
ATOM 680 C CA . ARG A 1 92 ? -1.656 -4.602 13.899 1.00 97.56 92 ARG A CA 1
ATOM 681 C C . ARG A 1 92 ? -2.133 -4.162 12.513 1.00 97.56 92 ARG A C 1
ATOM 683 O O . ARG A 1 92 ? -1.305 -3.968 11.619 1.00 97.56 92 ARG A O 1
ATOM 690 N N . PRO A 1 93 ? -3.450 -3.968 12.323 1.00 98.56 93 PRO A N 1
ATOM 691 C CA . PRO A 1 93 ? -4.012 -3.586 11.035 1.00 98.56 93 PRO A CA 1
ATOM 692 C C . PRO A 1 93 ? -3.398 -2.319 10.454 1.00 98.56 93 PRO A C 1
ATOM 694 O O . PRO A 1 93 ? -3.370 -1.268 11.101 1.00 98.56 93 PRO A O 1
ATOM 697 N N . VAL A 1 94 ? -2.935 -2.410 9.211 1.00 98.69 94 VAL A N 1
ATOM 698 C CA . VAL A 1 94 ? -2.451 -1.258 8.453 1.00 98.69 94 VAL A CA 1
ATOM 699 C C . VAL A 1 94 ? -2.841 -1.378 6.986 1.00 98.69 94 VAL A C 1
ATOM 701 O O . VAL A 1 94 ? -2.798 -2.461 6.404 1.00 98.69 94 VAL A O 1
ATOM 704 N N . TRP A 1 95 ? -3.205 -0.260 6.372 1.00 98.81 95 TRP A N 1
ATOM 705 C CA . TRP A 1 95 ? -3.515 -0.205 4.950 1.00 98.81 95 TRP A CA 1
ATOM 706 C C . TRP A 1 95 ? -2.744 0.909 4.262 1.00 98.81 95 TRP A C 1
ATOM 708 O O . TRP A 1 95 ? -2.902 2.073 4.602 1.00 98.81 95 TRP A O 1
ATOM 718 N N . GLY A 1 96 ? -1.906 0.561 3.289 1.00 98.56 96 GLY A N 1
ATOM 719 C CA . GLY A 1 96 ? -1.213 1.530 2.449 1.00 98.56 96 GLY A CA 1
ATOM 720 C C . GLY A 1 96 ? -1.884 1.700 1.091 1.00 98.56 96 GLY A C 1
ATOM 721 O O . GLY A 1 96 ? -2.028 0.720 0.360 1.00 98.56 96 GLY A O 1
ATOM 722 N N . THR A 1 97 ? -2.212 2.939 0.718 1.00 98.31 97 THR A N 1
ATOM 723 C CA . THR A 1 97 ? -2.702 3.287 -0.625 1.00 98.31 97 THR A CA 1
ATOM 724 C C . THR A 1 97 ? -1.655 4.089 -1.394 1.00 98.31 97 THR A C 1
ATOM 726 O O . THR A 1 97 ? -1.018 4.983 -0.840 1.00 98.31 97 THR A O 1
ATOM 729 N N . CYS A 1 98 ? -1.427 3.759 -2.667 1.00 96.94 98 CYS A N 1
ATOM 730 C CA . CYS A 1 98 ? -0.448 4.400 -3.550 1.00 96.94 98 CYS A CA 1
ATOM 731 C C . CYS A 1 98 ? 0.924 4.611 -2.865 1.00 96.94 98 CYS A C 1
ATOM 733 O O . CYS A 1 98 ? 1.688 3.660 -2.688 1.00 96.94 98 CYS A O 1
ATOM 735 N N . ALA A 1 99 ? 1.240 5.832 -2.419 1.00 96.94 99 ALA A N 1
ATOM 736 C CA . ALA A 1 99 ? 2.460 6.133 -1.672 1.00 96.94 99 ALA A CA 1
ATOM 737 C C . ALA A 1 99 ? 2.594 5.327 -0.373 1.00 96.94 99 ALA A C 1
ATOM 739 O O . ALA A 1 99 ? 3.681 4.827 -0.091 1.00 96.94 99 ALA A O 1
ATOM 740 N N . GLY A 1 100 ? 1.510 5.139 0.381 1.00 98.06 100 GLY A N 1
ATOM 741 C CA . GLY A 1 100 ? 1.498 4.304 1.578 1.00 98.06 100 GLY A CA 1
ATOM 742 C C . GLY A 1 100 ? 1.829 2.839 1.292 1.00 98.06 100 GLY A C 1
ATOM 743 O O . GLY A 1 100 ? 2.539 2.211 2.074 1.00 98.06 100 GLY A O 1
ATOM 744 N N . MET A 1 101 ? 1.405 2.308 0.140 1.00 98.25 101 MET A N 1
ATOM 745 C CA . MET A 1 101 ? 1.788 0.959 -0.294 1.00 98.25 101 MET A CA 1
ATOM 746 C C . MET A 1 101 ? 3.298 0.863 -0.545 1.00 98.25 101 MET A C 1
ATOM 748 O O . MET A 1 101 ? 3.924 -0.115 -0.145 1.00 98.25 101 MET A O 1
ATOM 752 N N . ILE A 1 102 ? 3.900 1.897 -1.150 1.00 98.00 102 ILE A N 1
ATOM 753 C CA . ILE A 1 102 ? 5.360 1.983 -1.306 1.00 98.00 102 ILE A CA 1
ATOM 754 C C . ILE A 1 102 ? 6.023 1.941 0.073 1.00 98.00 102 ILE A C 1
ATOM 756 O O . ILE A 1 102 ? 6.974 1.190 0.252 1.00 98.00 102 ILE A O 1
ATOM 760 N N . LEU A 1 103 ? 5.526 2.699 1.057 1.00 98.00 103 LEU A N 1
ATOM 761 C CA . LEU A 1 103 ? 6.113 2.711 2.402 1.00 98.00 103 LEU A CA 1
ATOM 762 C C . LEU A 1 103 ? 6.098 1.329 3.067 1.00 98.00 103 LEU A C 1
ATOM 764 O O . LEU A 1 103 ? 7.060 0.990 3.743 1.00 98.00 103 LEU A O 1
ATOM 768 N N . LEU A 1 104 ? 5.053 0.528 2.861 1.00 98.50 104 LEU A N 1
ATOM 769 C CA . LEU A 1 104 ? 4.925 -0.813 3.449 1.00 98.50 104 LEU A CA 1
ATOM 770 C C . LEU A 1 104 ? 5.685 -1.914 2.688 1.00 98.50 104 LEU A C 1
ATOM 772 O O . LEU A 1 104 ? 5.712 -3.056 3.149 1.00 98.50 104 LEU A O 1
ATOM 776 N N . SER A 1 105 ? 6.280 -1.604 1.532 1.00 98.06 105 SER A N 1
ATOM 777 C CA . SER A 1 105 ? 7.127 -2.555 0.800 1.00 98.06 105 SER A CA 1
ATOM 778 C C . SER A 1 105 ? 8.467 -2.785 1.490 1.00 98.06 105 SER A C 1
ATOM 780 O O . SER A 1 105 ? 8.953 -1.933 2.230 1.00 98.06 105 SER A O 1
ATOM 782 N N . ASP A 1 106 ? 9.071 -3.937 1.229 1.00 96.75 106 ASP A N 1
ATOM 783 C CA . ASP A 1 106 ? 10.379 -4.317 1.773 1.00 96.75 106 ASP A CA 1
ATOM 784 C C . ASP A 1 106 ? 11.492 -3.880 0.819 1.00 96.75 106 ASP A C 1
ATOM 786 O O . ASP A 1 106 ? 12.587 -3.514 1.244 1.00 96.75 106 ASP A O 1
ATOM 790 N N . HIS A 1 107 ? 11.172 -3.828 -0.476 1.00 95.31 107 HIS A N 1
ATOM 791 C CA . HIS A 1 107 ? 12.051 -3.328 -1.518 1.00 95.31 107 HIS A CA 1
ATOM 792 C C . HIS A 1 107 ? 11.287 -2.408 -2.472 1.00 95.31 107 HIS A C 1
ATOM 794 O O . HIS A 1 107 ? 10.151 -2.683 -2.857 1.00 95.31 107 HIS A O 1
ATOM 800 N N . ALA A 1 108 ? 11.929 -1.317 -2.891 1.00 94.88 108 ALA A N 1
ATOM 801 C CA . ALA A 1 108 ? 11.360 -0.396 -3.864 1.00 94.88 108 ALA A CA 1
ATOM 802 C C . ALA A 1 108 ? 12.399 0.021 -4.908 1.00 94.88 108 ALA A C 1
ATOM 804 O O . ALA A 1 108 ? 13.480 0.497 -4.567 1.00 94.88 108 ALA A O 1
ATOM 805 N N . LEU A 1 109 ? 12.036 -0.090 -6.182 1.00 92.31 109 LEU A N 1
ATOM 806 C CA . LEU A 1 109 ? 12.786 0.471 -7.302 1.00 92.31 109 LEU A CA 1
ATOM 807 C C . LEU A 1 109 ? 12.416 1.938 -7.521 1.00 92.31 109 LEU A C 1
ATOM 809 O O . LEU A 1 109 ? 11.456 2.454 -6.943 1.00 92.31 109 LEU A O 1
ATOM 813 N N . MET A 1 110 ? 13.147 2.613 -8.414 1.00 88.75 110 MET A N 1
ATOM 814 C CA . MET A 1 110 ? 12.853 3.999 -8.809 1.00 88.75 110 MET A CA 1
ATOM 815 C C . MET A 1 110 ? 12.904 4.972 -7.613 1.00 88.75 110 MET A C 1
ATOM 817 O O . MET A 1 110 ? 12.131 5.932 -7.502 1.00 88.75 110 MET A O 1
ATOM 821 N N . GLN A 1 111 ? 13.811 4.709 -6.672 1.00 85.69 111 GLN A N 1
ATOM 822 C CA . GLN A 1 111 ? 14.092 5.591 -5.544 1.00 85.69 111 GLN A CA 1
ATOM 823 C C . GLN A 1 111 ? 14.949 6.786 -5.985 1.00 85.69 111 GLN A C 1
ATOM 825 O O . GLN A 1 111 ? 15.663 6.736 -6.987 1.00 85.69 111 GLN A O 1
ATOM 830 N N . LYS A 1 112 ? 14.875 7.888 -5.231 1.00 80.94 112 LYS A N 1
ATOM 831 C CA . LYS A 1 112 ? 15.811 9.007 -5.417 1.00 80.94 112 LYS A CA 1
ATOM 832 C C . LYS A 1 112 ? 17.213 8.576 -4.959 1.00 80.94 112 LYS A C 1
ATOM 834 O O . LYS A 1 112 ? 17.357 7.638 -4.176 1.00 80.94 112 LYS A O 1
ATOM 839 N N . LYS A 1 113 ? 18.251 9.273 -5.433 1.00 76.25 113 LYS A N 1
ATOM 840 C CA . LYS A 1 113 ? 19.638 9.049 -4.993 1.00 76.25 113 LYS A CA 1
ATOM 841 C C . LYS A 1 113 ? 19.717 9.146 -3.462 1.00 76.25 113 LYS A C 1
ATOM 843 O O . LYS A 1 113 ? 19.252 10.132 -2.899 1.00 76.25 113 LYS A O 1
ATOM 848 N N . GLY A 1 114 ? 20.296 8.129 -2.821 1.00 75.44 114 GLY A N 1
ATOM 849 C CA . GLY A 1 114 ? 20.311 7.982 -1.358 1.00 75.44 114 GLY A CA 1
ATOM 850 C C . GLY A 1 114 ? 19.239 7.038 -0.799 1.00 75.44 114 GLY A C 1
ATOM 851 O O . GLY A 1 114 ? 19.230 6.794 0.401 1.00 75.44 114 GLY A O 1
ATOM 852 N N . GLY A 1 115 ? 18.379 6.476 -1.655 1.00 85.06 115 GLY A N 1
ATOM 853 C CA . GLY A 1 115 ? 17.326 5.547 -1.250 1.00 85.06 115 GLY A CA 1
ATOM 854 C C . GLY A 1 115 ? 16.123 6.251 -0.620 1.00 85.06 115 GLY A C 1
ATOM 855 O O . GLY A 1 115 ? 16.012 7.478 -0.608 1.00 85.06 115 GLY A O 1
ATOM 856 N N . GLN A 1 116 ? 15.181 5.457 -0.121 1.00 88.12 116 GLN A N 1
ATOM 857 C CA . GLN A 1 116 ? 14.047 5.925 0.671 1.00 88.12 116 GLN A CA 1
ATOM 858 C C . GLN A 1 116 ? 13.855 4.963 1.842 1.00 88.12 116 GLN A C 1
ATOM 860 O O . GLN A 1 116 ? 13.825 3.752 1.625 1.00 88.12 116 GLN A O 1
ATOM 865 N N . SER A 1 117 ? 13.677 5.489 3.057 1.00 92.56 117 SER A N 1
ATOM 866 C CA . SER A 1 117 ? 13.239 4.665 4.183 1.00 92.56 117 SER A CA 1
ATOM 867 C C . SER A 1 117 ? 11.896 4.015 3.870 1.00 92.56 117 SER A C 1
ATOM 869 O O . SER A 1 117 ? 10.946 4.680 3.443 1.00 92.56 117 SER A O 1
ATOM 871 N N . LEU A 1 118 ? 11.824 2.714 4.116 1.00 96.75 118 LEU A N 1
ATOM 872 C CA . LEU A 1 118 ? 10.605 1.926 4.054 1.00 96.75 118 LEU A CA 1
ATOM 873 C C . LEU A 1 118 ? 10.244 1.456 5.465 1.00 96.75 118 LEU A C 1
ATOM 875 O O . LEU A 1 118 ? 11.108 1.316 6.335 1.00 96.75 118 LEU A O 1
ATOM 879 N N . VAL A 1 119 ? 8.953 1.259 5.693 1.00 97.50 119 VAL A N 1
ATOM 880 C CA . VAL A 1 119 ? 8.394 0.633 6.893 1.00 97.50 119 VAL A CA 1
ATOM 881 C C . VAL A 1 119 ? 8.512 -0.886 6.780 1.00 97.50 119 VAL A C 1
ATOM 883 O O . VAL A 1 119 ? 8.885 -1.530 7.756 1.00 97.50 119 VAL A O 1
ATOM 886 N N . GLY A 1 120 ? 8.254 -1.438 5.590 1.00 97.12 120 GLY A N 1
ATOM 887 C CA . GLY A 1 120 ? 8.228 -2.881 5.359 1.00 97.12 120 GLY A CA 1
ATOM 888 C C . GLY A 1 120 ? 6.979 -3.562 5.918 1.00 97.12 120 GLY A C 1
ATOM 889 O O . GLY A 1 120 ? 6.083 -2.919 6.471 1.00 97.12 120 GLY A O 1
ATOM 890 N N . GLY A 1 121 ? 6.930 -4.886 5.759 1.00 96.19 121 GLY A N 1
ATOM 891 C CA . GLY A 1 121 ? 5.887 -5.745 6.321 1.00 96.19 121 GLY A CA 1
ATOM 892 C C . GLY A 1 121 ? 5.026 -6.463 5.287 1.00 96.19 121 GLY A C 1
ATOM 893 O O . GLY A 1 121 ? 4.567 -7.572 5.577 1.00 96.19 121 GLY A O 1
ATOM 894 N N . LEU A 1 122 ? 4.858 -5.908 4.080 1.00 96.38 122 LEU A N 1
ATOM 895 C CA . LEU A 1 122 ? 4.076 -6.546 3.011 1.00 96.38 122 LEU A CA 1
ATOM 896 C C . LEU A 1 122 ? 4.771 -7.760 2.378 1.00 96.38 122 LEU A C 1
ATOM 898 O O . LEU A 1 122 ? 4.085 -8.576 1.781 1.00 96.38 122 LEU A O 1
ATOM 902 N N . ASN A 1 123 ? 6.082 -7.925 2.544 1.00 96.88 123 ASN A N 1
ATOM 903 C CA . ASN A 1 123 ? 6.928 -8.904 1.856 1.00 96.88 123 ASN A CA 1
ATOM 904 C C . ASN A 1 123 ? 6.884 -8.767 0.322 1.00 96.88 123 ASN A C 1
ATOM 906 O O . ASN A 1 123 ? 6.584 -9.730 -0.387 1.00 96.88 123 ASN A O 1
ATOM 910 N N . VAL A 1 124 ? 7.128 -7.554 -0.188 1.00 97.19 124 VAL A N 1
ATOM 911 C CA . VAL A 1 124 ? 7.048 -7.251 -1.631 1.00 97.19 124 VAL A CA 1
ATOM 912 C C . VAL A 1 124 ? 8.180 -6.368 -2.153 1.00 97.19 124 VAL A C 1
ATOM 914 O O . VAL A 1 124 ? 8.693 -5.507 -1.435 1.00 97.19 124 VAL A O 1
ATOM 917 N N . GLU A 1 125 ? 8.486 -6.527 -3.446 1.00 96.25 125 GLU A N 1
ATOM 918 C CA . GLU A 1 125 ? 9.254 -5.562 -4.244 1.00 96.25 125 GLU A CA 1
ATOM 919 C C . GLU A 1 125 ? 8.300 -4.724 -5.111 1.00 96.25 125 GLU A C 1
ATOM 921 O O . GLU A 1 125 ? 7.488 -5.261 -5.873 1.00 96.25 125 GLU A O 1
ATOM 926 N N . ILE A 1 126 ? 8.398 -3.397 -5.004 1.00 96.69 126 ILE A N 1
ATOM 927 C CA . ILE A 1 126 ? 7.551 -2.436 -5.720 1.00 96.69 126 ILE A CA 1
ATOM 928 C C . ILE A 1 126 ? 8.360 -1.596 -6.709 1.00 96.69 126 ILE A C 1
ATOM 930 O O . ILE A 1 126 ? 9.426 -1.078 -6.395 1.00 96.69 126 ILE A O 1
ATOM 934 N N . CYS A 1 127 ? 7.795 -1.343 -7.887 1.00 95.69 127 CYS A N 1
ATOM 935 C CA . CYS A 1 127 ? 8.256 -0.296 -8.790 1.00 95.69 127 CYS A CA 1
ATOM 936 C C . CYS A 1 127 ? 7.443 0.987 -8.584 1.00 95.69 127 CYS A C 1
ATOM 938 O O . CYS A 1 127 ? 6.224 0.993 -8.775 1.00 95.69 127 CYS A O 1
ATOM 940 N N . ARG A 1 128 ? 8.098 2.087 -8.194 1.00 95.75 128 ARG A N 1
ATOM 941 C CA . ARG A 1 128 ? 7.435 3.394 -8.041 1.00 95.75 128 ARG A CA 1
ATOM 942 C C . ARG A 1 128 ? 7.105 3.995 -9.406 1.00 95.75 128 ARG A C 1
ATOM 944 O O . ARG A 1 128 ? 7.915 3.902 -10.325 1.00 95.75 128 ARG A O 1
ATOM 951 N N . ASN A 1 129 ? 5.965 4.685 -9.503 1.00 92.75 129 ASN A N 1
ATOM 952 C CA . ASN A 1 129 ? 5.500 5.352 -10.726 1.00 92.75 129 ASN A CA 1
ATOM 953 C C . ASN A 1 129 ? 5.520 4.425 -11.957 1.00 92.75 129 ASN A C 1
ATOM 955 O O . ASN A 1 129 ? 5.885 4.849 -13.053 1.00 92.75 129 ASN A O 1
ATOM 959 N N . TYR A 1 130 ? 5.158 3.152 -11.773 1.00 95.25 130 TYR A N 1
ATOM 960 C CA . TYR A 1 130 ? 5.239 2.125 -12.812 1.00 95.25 130 TYR A CA 1
ATOM 961 C C . TYR A 1 130 ? 4.486 2.540 -14.082 1.00 95.25 130 TYR A C 1
ATOM 963 O O . TYR A 1 130 ? 4.998 2.386 -15.189 1.00 95.25 130 TYR A O 1
ATOM 971 N N . PHE A 1 131 ? 3.310 3.145 -13.908 1.00 93.00 131 PHE A N 1
ATOM 972 C CA . PHE A 1 131 ? 2.420 3.553 -14.994 1.00 93.00 131 PHE A CA 1
ATOM 973 C C . PHE A 1 131 ? 2.754 4.923 -15.611 1.00 93.00 131 PHE A C 1
ATOM 975 O O . PHE A 1 131 ? 2.129 5.328 -16.586 1.00 93.00 131 PHE A O 1
ATOM 982 N N . GLY A 1 132 ? 3.754 5.635 -15.082 1.00 89.25 132 GLY A N 1
ATOM 983 C CA . GLY A 1 132 ? 4.219 6.906 -15.633 1.00 89.25 132 GLY A CA 1
ATOM 984 C C . GLY A 1 132 ? 3.844 8.141 -14.814 1.00 89.25 132 GLY A C 1
ATOM 985 O O . GLY A 1 132 ? 3.633 8.090 -13.600 1.00 89.25 132 GLY A O 1
ATOM 986 N N . ALA A 1 133 ? 3.868 9.290 -15.493 1.00 86.62 133 ALA A N 1
ATOM 987 C CA . ALA A 1 133 ? 3.731 10.607 -14.882 1.00 86.62 133 ALA A CA 1
ATOM 988 C C . ALA A 1 133 ? 2.276 10.938 -14.509 1.00 86.62 133 ALA A C 1
ATOM 990 O O . ALA A 1 133 ? 1.347 10.199 -14.816 1.00 86.62 133 ALA A O 1
ATOM 991 N N . GLN A 1 134 ? 2.074 12.095 -13.868 1.00 80.19 134 GLN A N 1
ATOM 992 C CA . GLN A 1 134 ? 0.742 12.574 -13.476 1.00 80.19 134 GLN A CA 1
ATOM 993 C C . GLN A 1 134 ? -0.222 12.673 -14.669 1.00 80.19 134 GLN A C 1
ATOM 995 O O . GLN A 1 134 ? -1.397 12.366 -14.528 1.00 80.19 134 GLN A O 1
ATOM 1000 N N . THR A 1 135 ? 0.274 13.067 -15.843 1.00 79.44 135 THR A N 1
ATOM 1001 C CA . THR A 1 135 ? -0.508 13.174 -17.086 1.00 79.44 135 THR A CA 1
ATOM 1002 C C . THR A 1 135 ? -0.931 11.823 -17.660 1.00 79.44 135 THR A C 1
ATOM 1004 O O . THR A 1 135 ? -1.727 11.783 -18.590 1.00 79.44 135 THR A O 1
ATOM 1007 N N . SER A 1 136 ? -0.400 10.727 -17.121 1.00 81.44 136 SER A N 1
ATOM 1008 C CA . SER A 1 136 ? -0.720 9.353 -17.502 1.00 81.44 136 SER A CA 1
ATOM 1009 C C . SER A 1 136 ? -1.683 8.693 -16.511 1.00 81.44 136 SER A C 1
ATOM 1011 O O . SER A 1 136 ? -1.726 7.471 -16.443 1.00 81.44 136 SER A O 1
ATOM 1013 N N . SER A 1 137 ? -2.420 9.468 -15.705 1.00 89.25 137 SER A N 1
ATOM 1014 C CA . SER A 1 137 ? -3.449 8.919 -14.818 1.00 89.25 137 SER A CA 1
ATOM 1015 C C . SER A 1 137 ? -4.594 8.299 -15.614 1.00 89.25 137 SER A C 1
ATOM 1017 O O . SER A 1 137 ? -5.010 8.856 -16.629 1.00 89.25 137 SER A O 1
ATOM 1019 N N . PHE A 1 138 ? -5.138 7.191 -15.125 1.00 92.94 138 PHE A N 1
ATOM 1020 C CA . PHE A 1 138 ? -6.237 6.480 -15.772 1.00 92.94 138 PHE A CA 1
ATOM 1021 C C . PHE A 1 138 ? -7.139 5.811 -14.736 1.00 92.94 138 PHE A C 1
ATOM 1023 O O . PHE A 1 138 ? -6.778 5.672 -13.565 1.00 92.94 138 PHE A O 1
ATOM 1030 N N . GLU A 1 139 ? -8.309 5.383 -15.187 1.00 94.88 139 GLU A N 1
ATOM 1031 C CA . GLU A 1 139 ? -9.241 4.567 -14.420 1.00 94.88 139 GLU A CA 1
ATOM 1032 C C . GLU A 1 139 ? -9.386 3.212 -15.111 1.00 94.88 139 GLU A C 1
ATOM 1034 O O . GLU A 1 139 ? -9.460 3.150 -16.341 1.00 94.88 139 GLU A O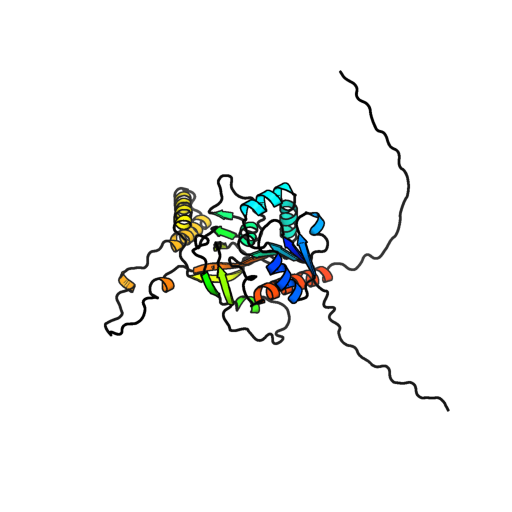 1
ATOM 1039 N N . VAL A 1 140 ? -9.393 2.123 -14.342 1.00 93.62 140 VAL A N 1
ATOM 1040 C CA . VAL A 1 140 ? -9.626 0.782 -14.888 1.00 93.62 140 VAL A CA 1
ATOM 1041 C C . VAL A 1 140 ? -10.559 -0.012 -13.969 1.00 93.62 140 VAL A C 1
ATOM 1043 O O . VAL A 1 140 ? -10.388 0.017 -12.746 1.00 93.62 140 VAL A O 1
ATOM 1046 N N . PRO A 1 141 ? -11.546 -0.735 -14.524 1.00 94.19 141 PRO A N 1
ATOM 1047 C CA . PRO A 1 141 ? -12.379 -1.635 -13.741 1.00 94.19 141 PRO A CA 1
ATOM 1048 C C . PRO A 1 141 ? -11.545 -2.797 -13.179 1.00 94.19 141 PRO A C 1
ATOM 1050 O O . PRO A 1 141 ? -10.852 -3.487 -13.927 1.00 94.19 141 PRO A O 1
ATOM 1053 N N . LEU A 1 142 ? -11.638 -3.040 -11.870 1.00 94.25 142 LEU A N 1
ATOM 1054 C CA . LEU A 1 142 ? -11.016 -4.177 -11.190 1.00 94.25 142 LEU A CA 1
ATOM 1055 C C . LEU A 1 142 ? -12.059 -5.198 -10.743 1.00 94.25 142 LEU A C 1
ATOM 1057 O O . LEU A 1 142 ? -13.099 -4.847 -10.185 1.00 94.25 142 LEU A O 1
ATOM 1061 N N . ASP A 1 143 ? -11.735 -6.475 -10.915 1.00 91.56 143 ASP A N 1
ATOM 1062 C CA . ASP A 1 143 ? -12.418 -7.556 -10.210 1.00 91.56 143 ASP A CA 1
ATOM 1063 C C . ASP A 1 143 ? -11.955 -7.568 -8.744 1.00 91.56 143 ASP A C 1
ATOM 1065 O O . ASP A 1 143 ? -10.757 -7.644 -8.459 1.00 91.56 143 ASP A O 1
ATOM 1069 N N . THR A 1 144 ? -12.908 -7.465 -7.817 1.00 90.81 144 THR A N 1
ATOM 1070 C CA . THR A 1 144 ? -12.663 -7.476 -6.367 1.00 90.81 144 THR A CA 1
ATOM 1071 C C . THR A 1 144 ? -13.331 -8.657 -5.669 1.00 90.81 144 THR A C 1
ATOM 1073 O O . THR A 1 144 ? -13.540 -8.605 -4.459 1.00 90.81 144 THR A O 1
ATOM 1076 N N . SER A 1 145 ? -13.672 -9.718 -6.401 1.00 87.31 145 SER A N 1
ATOM 1077 C CA . SER A 1 145 ? -14.234 -10.957 -5.842 1.00 87.31 145 SER A CA 1
ATOM 1078 C C . SER A 1 145 ? -13.364 -11.550 -4.724 1.00 87.31 145 SER A C 1
ATOM 1080 O O . SER A 1 145 ? -13.882 -12.092 -3.749 1.00 87.31 145 SER A O 1
ATOM 1082 N N . ALA A 1 146 ? -12.043 -11.348 -4.786 1.00 86.38 146 ALA A N 1
ATOM 1083 C CA . ALA A 1 146 ? -11.101 -11.755 -3.742 1.00 86.38 146 ALA A CA 1
ATOM 1084 C C . ALA A 1 146 ? -11.378 -11.126 -2.358 1.00 86.38 146 ALA A C 1
ATOM 1086 O O . ALA A 1 146 ? -10.978 -11.687 -1.334 1.00 86.38 146 ALA A O 1
ATOM 1087 N N . LEU A 1 147 ? -12.072 -9.980 -2.296 1.00 85.62 147 LEU A N 1
ATOM 1088 C CA . LEU A 1 147 ? -12.456 -9.349 -1.027 1.00 85.62 147 LEU A CA 1
ATOM 1089 C C . LEU A 1 147 ? -13.557 -10.135 -0.304 1.00 85.62 147 LEU A C 1
ATOM 1091 O O . LEU A 1 147 ? -13.632 -10.088 0.924 1.00 85.62 147 LEU A O 1
ATOM 1095 N N . GLU A 1 148 ? -14.375 -10.887 -1.040 1.00 71.56 148 GLU A N 1
ATOM 1096 C CA . GLU A 1 148 ? -15.474 -11.696 -0.500 1.00 71.56 148 GLU A CA 1
ATOM 1097 C C . GLU A 1 148 ? -14.969 -13.030 0.074 1.00 71.56 148 GLU A C 1
ATOM 1099 O O . GLU A 1 148 ? -15.511 -13.538 1.052 1.00 71.56 148 GLU A O 1
ATOM 1104 N N . THR A 1 149 ? -13.898 -13.587 -0.501 1.00 57.97 149 THR A N 1
ATOM 1105 C CA . THR A 1 149 ? -13.393 -14.934 -0.179 1.00 57.97 149 THR A CA 1
ATOM 1106 C C . THR A 1 149 ? -12.426 -14.998 1.004 1.00 57.97 149 THR A C 1
ATOM 1108 O O . THR A 1 149 ? -12.064 -16.091 1.436 1.00 57.97 149 THR A O 1
ATOM 1111 N N . GLY A 1 150 ? -11.985 -13.859 1.543 1.00 49.84 150 GLY A N 1
ATOM 1112 C CA . GLY A 1 150 ? -11.187 -13.845 2.769 1.00 49.84 150 GLY A CA 1
ATOM 1113 C C . GLY A 1 150 ? -12.055 -14.206 3.977 1.00 49.84 150 GLY A C 1
ATOM 1114 O O . GLY A 1 150 ? -12.833 -13.364 4.423 1.00 49.84 150 GLY A O 1
ATOM 1115 N N . SER A 1 151 ? -11.934 -15.436 4.493 1.00 43.75 151 SER A N 1
ATOM 1116 C CA . SER A 1 151 ? -12.493 -15.885 5.784 1.00 43.75 151 SER A CA 1
ATOM 1117 C C . SER A 1 151 ? -12.268 -14.804 6.868 1.00 43.75 151 SER A C 1
ATOM 1119 O O . SER A 1 151 ? -11.181 -14.236 6.902 1.00 43.75 151 SER A O 1
ATOM 1121 N N . VAL A 1 152 ? -13.195 -14.466 7.778 1.00 45.38 152 VAL A N 1
ATOM 1122 C CA . VAL A 1 152 ? -14.099 -15.331 8.561 1.00 45.38 152 VAL A CA 1
ATOM 1123 C C . VAL A 1 152 ? -15.341 -14.546 9.034 1.00 45.38 152 VAL A C 1
ATOM 1125 O O . VAL A 1 152 ? -15.206 -13.450 9.560 1.00 45.38 152 VAL A O 1
ATOM 1128 N N . GLY A 1 153 ? -16.528 -15.165 8.978 1.00 34.09 153 GLY A N 1
ATOM 1129 C CA . GLY A 1 153 ? -17.701 -14.744 9.763 1.00 34.09 153 GLY A CA 1
ATOM 1130 C C . GLY A 1 153 ? -18.960 -14.548 8.928 1.00 34.09 153 GLY A C 1
ATOM 1131 O O . GLY A 1 153 ? -19.131 -13.496 8.338 1.00 34.09 153 GLY A O 1
ATOM 1132 N N . LYS A 1 154 ? -19.807 -15.589 8.916 1.00 32.31 154 LYS A N 1
ATOM 1133 C CA . LYS A 1 154 ? -21.128 -15.719 8.275 1.00 32.31 154 LYS A CA 1
ATOM 1134 C C . LYS A 1 154 ? -21.244 -15.245 6.819 1.00 32.31 154 LYS A C 1
ATOM 1136 O O . LYS A 1 154 ? -21.059 -14.089 6.468 1.00 32.31 154 LYS A O 1
ATOM 1141 N N . LYS A 1 155 ? -21.711 -16.173 5.980 1.00 36.75 155 LYS A N 1
ATOM 1142 C CA . LYS A 1 155 ? -22.434 -15.872 4.739 1.00 36.75 155 LYS A CA 1
ATOM 1143 C C . LYS A 1 155 ? -23.768 -15.189 5.079 1.00 36.75 155 LYS A C 1
ATOM 1145 O O . LYS A 1 155 ? -24.821 -15.727 4.760 1.00 36.75 155 LYS A O 1
ATOM 1150 N N . ASP A 1 156 ? -23.736 -14.072 5.791 1.00 36.44 156 ASP A N 1
ATOM 1151 C CA . ASP A 1 156 ? -24.884 -13.186 5.819 1.00 36.44 156 ASP A CA 1
ATOM 1152 C C . ASP A 1 156 ? -24.811 -12.386 4.520 1.00 36.44 156 ASP A C 1
ATOM 1154 O O . ASP A 1 156 ? -23.736 -11.977 4.083 1.00 36.44 156 ASP A O 1
ATOM 1158 N N . GLU A 1 157 ? -25.952 -12.309 3.851 1.00 39.94 157 GLU A N 1
ATOM 1159 C CA . GLU A 1 157 ? -26.174 -11.882 2.474 1.00 39.94 157 GLU A CA 1
ATOM 1160 C C . GLU A 1 157 ? -25.694 -10.443 2.197 1.00 39.94 157 GLU A C 1
ATOM 1162 O O . GLU A 1 157 ? -26.482 -9.533 1.959 1.00 39.94 157 GLU A O 1
ATOM 1167 N N . VAL A 1 158 ? -24.384 -10.203 2.177 1.00 46.84 158 VAL A N 1
ATOM 1168 C CA . VAL A 1 158 ? -23.825 -9.016 1.536 1.00 46.84 158 VAL A CA 1
ATOM 1169 C C . V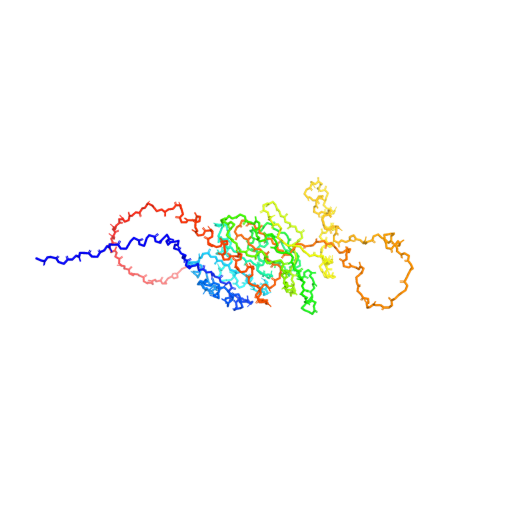AL A 1 158 ? -23.859 -9.315 0.049 1.00 46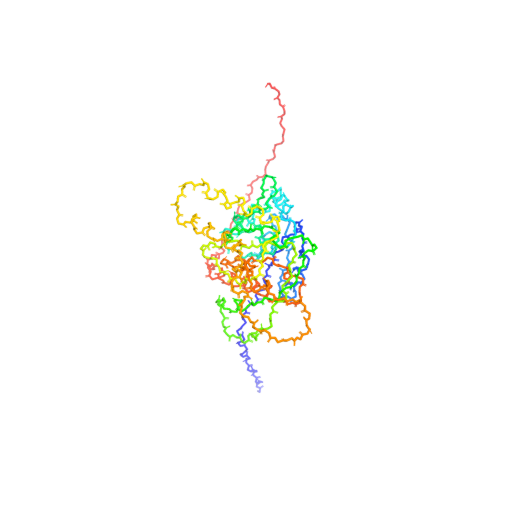.84 158 VAL A C 1
ATOM 1171 O O . VAL A 1 158 ? -23.022 -10.048 -0.471 1.00 46.84 158 VAL A O 1
ATOM 1174 N N . SER A 1 159 ? -24.917 -8.825 -0.599 1.00 44.41 159 SER A N 1
ATOM 1175 C CA . SER A 1 159 ? -25.128 -8.836 -2.046 1.00 44.41 159 SER A CA 1
ATOM 1176 C C . SER A 1 159 ? -23.796 -8.685 -2.780 1.00 44.41 159 SER A C 1
ATOM 1178 O O . SER A 1 159 ? -23.262 -7.577 -2.832 1.00 44.41 159 SER A O 1
ATOM 1180 N N . ALA A 1 160 ? -23.279 -9.790 -3.332 1.00 54.50 160 ALA A N 1
ATOM 1181 C CA . ALA A 1 160 ? -22.030 -9.814 -4.081 1.00 54.50 160 ALA A CA 1
ATOM 1182 C C . ALA A 1 160 ? -22.086 -8.712 -5.137 1.00 54.50 160 ALA A C 1
ATOM 1184 O O . ALA A 1 160 ? -22.882 -8.781 -6.085 1.00 54.50 160 ALA A O 1
ATOM 1185 N N . ASN A 1 161 ? -21.318 -7.644 -4.930 1.00 61.22 161 ASN A N 1
ATOM 1186 C CA . ASN A 1 161 ? -21.335 -6.513 -5.836 1.00 61.22 161 ASN A CA 1
ATOM 1187 C C . ASN A 1 161 ? -20.543 -6.923 -7.076 1.00 61.22 161 ASN A C 1
ATOM 1189 O O . ASN A 1 161 ? -19.336 -6.713 -7.169 1.00 61.22 161 ASN A O 1
ATOM 1193 N N . LYS A 1 162 ? -21.251 -7.535 -8.031 1.00 69.31 162 LYS A N 1
ATOM 1194 C CA . LYS A 1 162 ? -20.698 -8.009 -9.304 1.00 69.31 162 LYS A CA 1
ATOM 1195 C C . LYS A 1 162 ? -20.183 -6.875 -10.190 1.00 69.31 162 LYS A C 1
ATOM 1197 O O . LYS A 1 162 ? -19.569 -7.160 -11.217 1.00 69.31 162 LYS A O 1
ATOM 1202 N N . ASN A 1 163 ? -20.433 -5.612 -9.835 1.00 84.56 163 ASN A N 1
ATOM 1203 C CA . ASN A 1 163 ? -19.914 -4.497 -10.607 1.00 84.56 163 ASN A CA 1
ATOM 1204 C C . ASN A 1 163 ? -18.403 -4.374 -10.380 1.00 84.56 163 ASN A C 1
ATOM 1206 O O . ASN A 1 163 ? -17.966 -4.316 -9.219 1.00 84.56 163 ASN A O 1
ATOM 1210 N N . PRO A 1 164 ? -17.614 -4.290 -11.465 1.00 91.38 164 PRO A N 1
ATOM 1211 C CA . PRO A 1 164 ? -16.194 -4.012 -11.366 1.00 91.38 164 PRO A CA 1
ATOM 1212 C C . PRO A 1 164 ? -15.940 -2.718 -10.597 1.00 91.38 164 PRO A C 1
ATOM 1214 O O . PRO A 1 164 ? -16.664 -1.733 -10.748 1.00 91.38 164 PRO A O 1
ATOM 1217 N N . TYR A 1 165 ? -14.901 -2.728 -9.776 1.00 95.00 165 TYR A N 1
ATOM 1218 C CA . TYR A 1 165 ? -14.503 -1.579 -8.984 1.00 95.00 165 TYR A CA 1
ATOM 1219 C C . TYR A 1 165 ? -13.773 -0.545 -9.861 1.00 95.00 165 TYR A C 1
ATOM 1221 O O . TYR A 1 165 ? -12.762 -0.901 -10.469 1.00 95.00 165 TYR A O 1
ATOM 1229 N N . PRO A 1 166 ? -14.230 0.717 -9.934 1.00 95.94 166 PRO A N 1
ATOM 1230 C CA . PRO A 1 166 ? -13.595 1.760 -10.745 1.00 95.94 166 PRO A CA 1
ATOM 1231 C C . PRO A 1 166 ? -12.311 2.275 -10.072 1.00 95.94 166 PRO A C 1
ATOM 1233 O O . PRO A 1 166 ? -12.333 3.227 -9.291 1.00 95.94 166 PRO A O 1
ATOM 1236 N N . ALA A 1 167 ? -11.178 1.613 -10.312 1.00 96.81 167 ALA A N 1
ATOM 1237 C CA . ALA A 1 167 ? -9.921 1.955 -9.654 1.00 96.81 167 ALA A CA 1
ATOM 1238 C C . ALA A 1 167 ? -9.194 3.102 -10.359 1.00 96.81 167 ALA A C 1
ATOM 1240 O O . ALA A 1 167 ? -8.877 3.013 -11.545 1.00 96.81 167 ALA A O 1
ATOM 1241 N N . VAL A 1 168 ? -8.851 4.139 -9.592 1.00 96.75 168 VAL A N 1
ATOM 1242 C CA . VAL A 1 168 ? -8.172 5.348 -10.074 1.00 96.75 168 VAL A CA 1
ATOM 1243 C C . VAL A 1 168 ? -6.661 5.253 -9.835 1.00 96.75 168 VAL A C 1
ATOM 1245 O O . VAL A 1 168 ? -6.197 5.192 -8.693 1.00 96.75 168 VAL A O 1
ATOM 1248 N N . PHE A 1 169 ? -5.873 5.268 -10.910 1.00 96.44 169 PHE A N 1
ATOM 1249 C CA . PHE A 1 169 ? -4.414 5.166 -10.884 1.00 96.44 169 PHE A CA 1
ATOM 1250 C C . PHE A 1 169 ? -3.780 6.526 -11.177 1.00 96.44 169 PHE A C 1
ATOM 1252 O O . PHE A 1 169 ? -3.902 7.064 -12.276 1.00 96.44 169 PHE A O 1
ATOM 1259 N N . ILE A 1 170 ? -3.056 7.078 -10.200 1.00 93.25 170 ILE A N 1
ATOM 1260 C CA . ILE A 1 170 ? -2.373 8.373 -10.315 1.00 93.25 170 ILE A CA 1
ATOM 1261 C C . ILE A 1 170 ? -0.928 8.198 -9.868 1.00 93.25 170 ILE A C 1
ATOM 1263 O O . ILE A 1 170 ? -0.671 7.954 -8.692 1.00 93.25 170 ILE A O 1
ATOM 1267 N N . ARG A 1 171 ? 0.021 8.293 -10.814 1.00 92.50 171 ARG A N 1
ATOM 1268 C CA . ARG A 1 171 ? 1.450 7.982 -10.578 1.00 92.50 171 ARG A CA 1
ATOM 1269 C C . ARG A 1 171 ? 1.643 6.683 -9.782 1.00 92.50 171 ARG A C 1
ATOM 1271 O O . ARG A 1 171 ? 2.504 6.579 -8.910 1.00 92.50 171 ARG A O 1
ATOM 1278 N N . ALA A 1 172 ? 0.791 5.703 -10.058 1.00 95.19 172 ALA A N 1
ATOM 1279 C CA . ALA A 1 172 ? 0.648 4.543 -9.204 1.00 95.19 172 ALA A CA 1
ATOM 1280 C C . ALA A 1 172 ? 1.920 3.673 -9.212 1.00 95.19 172 ALA A C 1
ATOM 1282 O O . ALA A 1 172 ? 2.596 3.554 -10.246 1.00 95.19 172 ALA A O 1
ATOM 1283 N N . PRO A 1 173 ? 2.272 3.058 -8.072 1.00 97.19 173 PRO A N 1
ATOM 1284 C CA . PRO A 1 173 ? 3.259 1.991 -8.039 1.00 97.19 173 PRO A CA 1
ATOM 1285 C C . PRO A 1 173 ? 2.698 0.701 -8.651 1.00 97.19 173 PRO A C 1
ATOM 1287 O O . PRO A 1 173 ? 1.501 0.584 -8.893 1.00 97.19 173 PRO A O 1
ATOM 1290 N N . ALA A 1 174 ? 3.553 -0.298 -8.839 1.00 96.94 174 ALA A N 1
ATOM 1291 C CA . ALA A 1 174 ? 3.116 -1.661 -9.113 1.00 96.94 174 ALA A CA 1
ATOM 1292 C C . ALA A 1 174 ? 3.997 -2.672 -8.371 1.00 96.94 174 ALA A C 1
ATOM 1294 O O . ALA A 1 174 ? 5.193 -2.429 -8.189 1.00 96.94 174 ALA A O 1
ATOM 1295 N N . VAL A 1 175 ? 3.420 -3.795 -7.940 1.00 97.25 175 VAL A N 1
ATOM 1296 C CA . VAL A 1 175 ? 4.174 -4.871 -7.280 1.00 97.25 175 VAL A CA 1
ATOM 1297 C C . VAL A 1 175 ? 4.802 -5.759 -8.348 1.00 97.25 175 VAL A C 1
ATOM 1299 O O . VAL A 1 175 ? 4.101 -6.333 -9.183 1.00 97.25 175 VAL A O 1
ATOM 1302 N N . LEU A 1 176 ? 6.130 -5.859 -8.311 1.00 94.62 176 LEU A N 1
ATOM 1303 C CA . LEU A 1 176 ? 6.917 -6.700 -9.212 1.00 94.62 176 LEU A CA 1
ATOM 1304 C C . LEU A 1 176 ? 7.086 -8.115 -8.659 1.00 94.62 176 LEU A C 1
ATOM 1306 O O . LEU A 1 176 ? 7.103 -9.087 -9.414 1.00 94.62 176 LEU A O 1
ATOM 1310 N N . GLU A 1 177 ? 7.189 -8.229 -7.336 1.00 93.88 177 GLU A N 1
ATOM 1311 C CA . GLU A 1 177 ? 7.353 -9.497 -6.642 1.00 93.88 177 GLU A CA 1
ATOM 1312 C C . GLU A 1 177 ? 6.564 -9.511 -5.334 1.00 93.88 177 GLU A C 1
ATOM 1314 O O . GLU A 1 177 ? 6.620 -8.567 -4.549 1.00 93.88 177 GLU A O 1
ATOM 1319 N N . ALA A 1 178 ? 5.851 -10.616 -5.116 1.00 95.50 178 ALA A N 1
ATOM 1320 C CA . ALA A 1 178 ? 5.192 -10.946 -3.865 1.00 95.50 178 ALA A CA 1
AT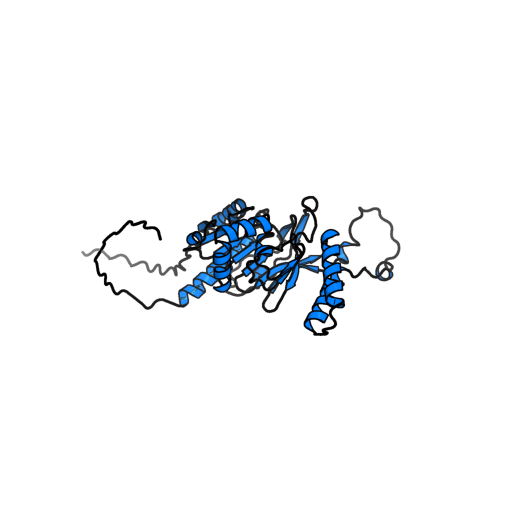OM 1321 C C . ALA A 1 178 ? 5.861 -12.182 -3.257 1.00 95.50 178 ALA A C 1
ATOM 1323 O O . ALA A 1 178 ? 5.971 -13.219 -3.917 1.00 95.50 178 ALA A O 1
ATOM 1324 N N . GLY A 1 179 ? 6.341 -12.052 -2.022 1.00 94.81 179 GLY A N 1
ATOM 1325 C CA . GLY A 1 179 ? 6.978 -13.135 -1.287 1.00 94.81 179 GLY A CA 1
ATOM 1326 C C . GLY A 1 179 ? 5.972 -14.103 -0.645 1.00 94.81 179 GLY A C 1
ATOM 1327 O O . GLY A 1 179 ? 4.758 -13.965 -0.808 1.00 94.81 179 GLY A O 1
ATOM 1328 N N . PRO A 1 180 ? 6.458 -15.099 0.116 1.00 93.31 180 PRO A N 1
ATOM 1329 C CA . PRO A 1 180 ? 5.597 -16.043 0.823 1.00 93.31 180 PRO A CA 1
ATOM 1330 C C . PRO A 1 180 ? 4.613 -15.355 1.781 1.00 93.31 180 PRO A C 1
ATOM 1332 O O . PRO A 1 180 ? 4.958 -14.371 2.445 1.00 93.31 180 PRO A O 1
ATOM 1335 N N . GLY A 1 181 ? 3.401 -15.910 1.874 1.00 93.19 181 GLY A N 1
ATOM 1336 C CA . GLY A 1 181 ? 2.335 -15.416 2.754 1.00 93.19 181 GLY A CA 1
ATOM 1337 C C . GLY A 1 181 ? 1.626 -14.149 2.263 1.00 93.19 181 GLY A C 1
ATOM 1338 O O . GLY A 1 181 ? 0.886 -13.546 3.037 1.00 93.19 181 GLY A O 1
ATOM 1339 N N . VAL A 1 182 ? 1.874 -13.729 1.019 1.00 97.00 182 VAL A N 1
ATOM 1340 C CA . VAL A 1 182 ? 1.193 -12.596 0.383 1.00 97.00 182 VAL A CA 1
ATOM 1341 C C . VAL A 1 182 ? 0.064 -13.100 -0.509 1.00 97.00 182 VAL A C 1
ATOM 1343 O O . VAL A 1 182 ? 0.299 -13.802 -1.492 1.00 97.00 182 VAL A O 1
ATOM 1346 N N . ASP A 1 183 ? -1.152 -12.673 -0.197 1.00 96.12 183 ASP A N 1
ATOM 1347 C CA . ASP A 1 183 ? -2.342 -12.897 -1.004 1.00 96.12 183 ASP A CA 1
ATOM 1348 C C . ASP A 1 183 ? -2.451 -11.804 -2.071 1.00 96.12 183 ASP A C 1
ATOM 1350 O O . ASP A 1 183 ? -2.511 -10.608 -1.768 1.00 96.12 183 ASP A O 1
ATOM 1354 N N . VAL A 1 184 ? -2.491 -12.204 -3.343 1.00 96.50 184 VAL A N 1
ATOM 1355 C CA . VAL A 1 184 ? -2.727 -11.283 -4.461 1.00 96.50 184 VAL A CA 1
ATOM 1356 C C . VAL A 1 184 ? -4.227 -11.077 -4.627 1.00 96.50 184 VAL A C 1
ATOM 1358 O O . VAL A 1 184 ? -4.942 -12.016 -4.965 1.00 96.50 184 VAL A O 1
ATOM 1361 N N . LEU A 1 185 ? -4.689 -9.842 -4.421 1.00 96.38 185 LEU A N 1
ATOM 1362 C CA . LEU A 1 185 ? -6.111 -9.496 -4.472 1.00 96.38 185 LEU A CA 1
ATOM 1363 C C . LEU A 1 185 ? -6.544 -9.038 -5.867 1.00 96.38 185 LEU A C 1
ATOM 1365 O O . LEU A 1 185 ? -7.591 -9.458 -6.346 1.00 96.38 185 LEU A O 1
ATOM 1369 N N . CYS A 1 186 ? -5.737 -8.199 -6.530 1.00 96.44 186 CYS A N 1
ATOM 1370 C CA . CYS A 1 186 ? -6.047 -7.685 -7.867 1.00 96.44 186 CYS A CA 1
ATOM 1371 C C . CYS A 1 186 ? -4.797 -7.575 -8.747 1.00 96.44 186 CYS A C 1
ATOM 1373 O O . CYS A 1 186 ? -3.698 -7.242 -8.281 1.00 96.44 186 CYS A O 1
ATOM 1375 N N . LYS A 1 187 ? -5.006 -7.766 -10.052 1.00 95.56 187 LYS A N 1
ATOM 1376 C CA . LYS A 1 187 ? -4.023 -7.533 -11.114 1.00 95.56 187 LYS A CA 1
ATOM 1377 C C . LYS A 1 187 ? -4.635 -6.707 -12.242 1.00 95.56 187 LYS A C 1
ATOM 1379 O O . LYS A 1 187 ? -5.845 -6.740 -12.443 1.00 95.56 187 LYS A O 1
ATOM 1384 N N . VAL A 1 188 ? -3.788 -6.021 -13.001 1.00 94.50 188 VAL A N 1
ATOM 1385 C CA . VAL A 1 188 ? -4.152 -5.348 -14.260 1.00 94.50 188 VAL A CA 1
ATOM 1386 C C . VAL A 1 188 ? -3.178 -5.743 -15.356 1.00 94.50 188 VAL A C 1
ATOM 1388 O O . VAL A 1 188 ? -2.043 -6.116 -15.067 1.00 94.50 188 VAL A O 1
ATOM 1391 N N . ARG A 1 189 ? -3.592 -5.641 -16.618 1.00 92.19 189 ARG A N 1
ATOM 1392 C CA . ARG A 1 189 ? -2.681 -5.792 -17.756 1.00 92.19 189 ARG A CA 1
ATOM 1393 C C . ARG A 1 189 ? -2.102 -4.439 -18.116 1.00 92.19 189 ARG A C 1
ATOM 1395 O O . ARG A 1 189 ? -2.834 -3.546 -18.521 1.00 92.19 189 ARG A O 1
ATOM 1402 N N . SER A 1 190 ? -0.797 -4.279 -17.937 1.00 91.06 190 SER A N 1
ATOM 1403 C CA . SER A 1 190 ? -0.101 -3.046 -18.296 1.00 91.06 190 SER A CA 1
ATOM 1404 C C . SER A 1 190 ? 1.377 -3.305 -18.502 1.00 91.06 190 SER A C 1
ATOM 1406 O O . SER A 1 190 ? 1.971 -4.169 -17.863 1.00 91.06 190 SER A O 1
ATOM 1408 N N . ARG A 1 191 ? 1.985 -2.500 -19.369 1.00 90.38 191 ARG A N 1
ATOM 1409 C CA . ARG A 1 191 ? 3.440 -2.416 -19.487 1.00 90.38 191 ARG A CA 1
ATOM 1410 C C . ARG A 1 191 ? 3.987 -1.320 -18.566 1.00 90.38 191 ARG A C 1
ATOM 1412 O O . ARG A 1 191 ? 3.241 -0.392 -18.235 1.00 90.38 191 ARG A O 1
ATOM 1419 N N . PRO A 1 192 ? 5.267 -1.402 -18.162 1.00 92.81 192 PRO A N 1
ATOM 1420 C CA . PRO A 1 192 ? 5.910 -0.311 -17.448 1.00 92.81 192 PRO A CA 1
ATOM 1421 C C . PRO A 1 192 ? 6.098 0.892 -18.374 1.00 92.81 192 PRO A C 1
ATOM 1423 O O . PRO A 1 192 ? 6.320 0.740 -19.576 1.00 92.81 192 PRO A O 1
ATOM 1426 N N . CYS A 1 193 ? 6.082 2.097 -17.812 1.00 92.50 193 CYS A N 1
ATOM 1427 C CA . CYS A 1 193 ? 6.506 3.292 -18.533 1.00 92.50 193 CYS A CA 1
ATOM 1428 C C . CYS A 1 193 ? 8.006 3.234 -18.882 1.00 92.50 193 CYS A C 1
ATOM 1430 O O . CYS A 1 193 ? 8.780 2.505 -18.258 1.00 92.50 193 CYS A O 1
ATOM 1432 N N . ASN A 1 194 ? 8.450 4.061 -19.834 1.00 91.38 194 ASN A N 1
ATOM 1433 C CA . ASN A 1 194 ? 9.846 4.076 -20.302 1.00 91.38 194 ASN A CA 1
ATOM 1434 C C . ASN A 1 194 ? 10.873 4.230 -19.170 1.00 91.38 194 ASN A C 1
ATOM 1436 O O . ASN A 1 194 ? 11.920 3.589 -19.194 1.00 91.38 194 ASN A O 1
ATOM 1440 N N . GLN A 1 195 ? 10.574 5.049 -18.159 1.00 90.75 195 GLN A N 1
ATOM 1441 C CA . GLN A 1 195 ? 11.485 5.243 -17.032 1.00 90.75 195 GLN A CA 1
ATOM 1442 C C . GLN A 1 195 ? 11.602 3.975 -16.170 1.00 90.75 195 GLN A C 1
ATOM 1444 O O . GLN A 1 195 ? 12.711 3.587 -15.803 1.00 90.75 195 GLN A O 1
ATOM 1449 N N . ALA A 1 196 ? 10.476 3.309 -15.898 1.00 92.00 196 ALA A N 1
ATOM 1450 C CA . ALA A 1 196 ? 10.452 2.037 -15.183 1.00 92.00 196 ALA A CA 1
ATOM 1451 C C . ALA A 1 196 ? 11.158 0.932 -15.985 1.00 92.00 196 ALA A C 1
ATOM 1453 O O . ALA A 1 196 ? 11.948 0.190 -15.409 1.00 92.00 196 ALA A O 1
ATOM 1454 N N . ILE A 1 197 ? 10.961 0.877 -17.311 1.00 91.69 197 ILE A N 1
ATOM 1455 C CA . ILE A 1 197 ? 11.663 -0.058 -18.206 1.00 91.69 197 ILE A CA 1
ATOM 1456 C C . ILE A 1 197 ? 13.178 0.070 -18.044 1.00 91.69 197 ILE A C 1
ATOM 1458 O O . ILE A 1 197 ? 13.851 -0.940 -17.861 1.00 91.69 197 ILE A O 1
ATOM 1462 N N . THR A 1 198 ? 13.719 1.290 -18.091 1.00 91.00 198 THR A N 1
ATOM 1463 C CA . THR A 1 198 ? 15.166 1.522 -17.974 1.00 91.00 198 THR A CA 1
ATOM 1464 C C . THR A 1 198 ? 15.724 0.970 -16.664 1.00 91.00 198 THR A C 1
ATOM 1466 O O . THR A 1 198 ? 16.726 0.259 -16.677 1.00 91.00 198 THR A O 1
ATOM 1469 N N . VAL A 1 199 ? 15.061 1.249 -15.539 1.00 90.94 199 VAL A N 1
ATOM 1470 C CA . VAL A 1 199 ? 15.523 0.792 -14.218 1.00 90.94 199 VAL A CA 1
ATOM 1471 C C . VAL A 1 199 ? 15.364 -0.717 -14.053 1.00 90.94 199 VAL A C 1
ATOM 1473 O O . VAL A 1 199 ? 16.284 -1.380 -13.588 1.00 90.94 199 VAL A O 1
ATOM 1476 N N . MET A 1 200 ? 14.237 -1.278 -14.487 1.00 91.06 200 MET A N 1
ATOM 1477 C CA . MET A 1 200 ? 13.989 -2.719 -14.411 1.00 91.06 200 MET A CA 1
ATOM 1478 C C . MET A 1 200 ? 14.942 -3.518 -15.320 1.00 91.06 200 MET A C 1
ATOM 1480 O O . MET A 1 200 ? 15.363 -4.609 -14.948 1.00 91.06 200 MET A O 1
ATOM 1484 N N . LYS A 1 201 ? 15.329 -2.981 -16.488 1.00 90.12 201 LYS A N 1
ATOM 1485 C CA . LYS A 1 201 ? 16.356 -3.592 -17.352 1.00 90.12 201 LYS A CA 1
ATOM 1486 C C . LYS A 1 201 ? 17.745 -3.542 -16.722 1.00 90.12 201 LYS A C 1
ATOM 1488 O O . LYS A 1 201 ? 18.454 -4.538 -16.792 1.00 90.12 201 LYS A O 1
ATOM 1493 N N . ALA A 1 202 ? 18.119 -2.424 -16.099 1.00 88.88 202 ALA A N 1
ATOM 1494 C CA . ALA A 1 202 ? 19.391 -2.321 -15.383 1.00 88.88 202 ALA A CA 1
ATOM 1495 C C . ALA A 1 202 ? 19.466 -3.347 -14.240 1.00 88.88 202 ALA A C 1
ATOM 1497 O O . ALA A 1 202 ? 20.443 -4.079 -14.135 1.00 88.88 202 ALA A O 1
ATOM 1498 N N . GLN A 1 203 ? 18.389 -3.487 -13.462 1.00 86.12 203 GLN A N 1
ATOM 1499 C CA . GLN A 1 203 ? 18.299 -4.508 -12.418 1.00 86.12 203 GLN A CA 1
ATOM 1500 C C . GLN A 1 203 ? 18.399 -5.928 -12.992 1.00 86.12 203 GLN A C 1
ATOM 1502 O O . GLN A 1 203 ? 19.099 -6.762 -12.432 1.00 86.12 203 GLN A O 1
ATOM 1507 N N . LEU A 1 204 ? 17.735 -6.220 -14.116 1.00 85.88 204 LEU A N 1
ATOM 1508 C CA . LEU A 1 204 ? 17.855 -7.527 -14.767 1.00 85.88 204 LEU A CA 1
ATOM 1509 C C . LEU A 1 204 ? 19.307 -7.824 -15.178 1.00 85.88 204 LEU A C 1
ATOM 1511 O O . LEU A 1 204 ? 19.789 -8.923 -14.924 1.00 85.88 204 LEU A O 1
ATOM 1515 N N . GLN A 1 205 ? 20.015 -6.843 -15.743 1.00 86.62 205 GLN A N 1
ATOM 1516 C CA . GLN A 1 205 ? 21.426 -6.979 -16.120 1.00 86.62 205 GLN A CA 1
ATOM 1517 C C . GLN A 1 205 ? 22.333 -7.211 -14.906 1.00 86.62 205 GLN A C 1
ATOM 1519 O O . GLN A 1 205 ? 23.219 -8.060 -14.957 1.00 86.62 205 GLN A O 1
ATOM 1524 N N . GLU A 1 206 ? 22.106 -6.495 -13.804 1.00 85.62 206 GLU A N 1
ATOM 1525 C CA . GLU A 1 206 ? 22.813 -6.729 -12.539 1.00 85.62 206 GLU A CA 1
ATOM 1526 C C . GLU A 1 206 ? 22.547 -8.143 -12.005 1.00 85.62 206 GLU A C 1
ATOM 1528 O O . GLU A 1 206 ? 23.464 -8.826 -11.546 1.00 85.62 206 GLU A O 1
ATOM 1533 N N . GLU A 1 207 ? 21.302 -8.617 -12.106 1.00 83.94 207 GLU A N 1
ATOM 1534 C CA . GLU A 1 207 ? 20.934 -9.960 -11.668 1.00 83.94 207 GLU A CA 1
ATOM 1535 C C . GLU A 1 207 ? 21.574 -11.061 -12.536 1.00 83.94 207 GLU A C 1
ATOM 1537 O O . GLU A 1 207 ? 21.936 -12.118 -12.015 1.00 83.94 207 GLU A O 1
ATOM 1542 N N . GLU A 1 208 ? 21.736 -10.813 -13.839 1.00 83.12 208 GLU A N 1
ATOM 1543 C CA . GLU A 1 208 ? 22.401 -11.694 -14.810 1.00 83.12 208 GLU A CA 1
ATOM 1544 C C . GLU A 1 208 ? 23.930 -11.709 -14.683 1.00 83.12 208 GLU A C 1
ATOM 1546 O O . GLU A 1 208 ? 24.545 -12.749 -14.918 1.00 83.12 208 GLU A O 1
ATOM 1551 N N . ALA A 1 209 ? 24.542 -10.584 -14.302 1.00 83.06 209 ALA A N 1
ATOM 1552 C CA . ALA A 1 209 ? 25.990 -10.464 -14.126 1.00 83.06 209 ALA A CA 1
ATOM 1553 C C . ALA A 1 209 ? 26.510 -11.178 -12.864 1.00 83.06 209 ALA A C 1
ATOM 1555 O O . ALA A 1 209 ? 27.695 -11.501 -12.774 1.00 83.06 209 ALA A O 1
ATOM 1556 N N . ASP A 1 210 ? 25.645 -11.436 -11.885 1.00 77.56 210 ASP A N 1
ATOM 1557 C CA . ASP A 1 210 ? 26.000 -12.208 -10.697 1.00 77.56 210 ASP A CA 1
ATOM 1558 C C . ASP A 1 210 ? 26.065 -13.708 -11.024 1.00 77.56 210 ASP A C 1
ATOM 1560 O O . ASP A 1 210 ? 25.061 -14.349 -11.341 1.00 77.56 210 ASP A O 1
ATOM 1564 N N . HIS A 1 211 ? 27.260 -14.284 -10.911 1.00 75.06 211 HIS A N 1
ATOM 1565 C CA . HIS A 1 211 ? 27.520 -15.692 -11.216 1.00 75.06 211 HIS A CA 1
ATOM 1566 C C . HIS A 1 211 ? 26.982 -16.677 -10.167 1.00 75.06 211 HIS A C 1
ATOM 1568 O O . HIS A 1 211 ? 27.103 -17.889 -10.353 1.00 75.06 211 HIS A O 1
ATOM 1574 N N . ARG A 1 212 ? 26.394 -16.194 -9.065 1.00 77.44 212 ARG A N 1
ATOM 1575 C CA . ARG A 1 212 ? 25.671 -17.051 -8.121 1.00 77.44 212 ARG A CA 1
ATOM 1576 C C . ARG A 1 212 ? 24.371 -17.516 -8.769 1.00 77.44 212 ARG A C 1
ATOM 1578 O O . ARG A 1 212 ? 23.454 -16.725 -8.983 1.00 77.44 212 ARG A O 1
ATOM 1585 N N . ASP A 1 213 ? 24.297 -18.804 -9.081 1.00 72.38 213 ASP A N 1
ATOM 1586 C CA . ASP A 1 213 ? 23.115 -19.414 -9.685 1.00 72.38 213 ASP A CA 1
ATOM 1587 C C . ASP A 1 213 ? 22.309 -20.161 -8.620 1.00 72.38 213 ASP A C 1
ATOM 1589 O O . ASP A 1 213 ? 22.551 -21.332 -8.335 1.00 72.38 213 ASP A O 1
ATOM 1593 N N . ASP A 1 214 ? 21.374 -19.445 -7.994 1.00 81.88 214 ASP A N 1
ATOM 1594 C CA . ASP A 1 214 ? 20.361 -20.029 -7.116 1.00 81.88 214 ASP A CA 1
ATOM 1595 C C . ASP A 1 214 ? 18.952 -19.898 -7.723 1.00 81.88 214 ASP A C 1
ATOM 1597 O O . ASP A 1 214 ? 18.673 -19.043 -8.578 1.00 81.88 214 ASP A O 1
ATOM 1601 N N . ASP A 1 215 ? 18.043 -20.765 -7.272 1.00 82.00 215 ASP A N 1
ATOM 1602 C CA . ASP A 1 215 ? 16.668 -20.838 -7.775 1.00 82.00 215 ASP A CA 1
ATOM 1603 C C . ASP A 1 215 ? 15.897 -19.520 -7.604 1.00 82.00 215 ASP A C 1
ATOM 1605 O O . ASP A 1 215 ? 15.058 -19.174 -8.444 1.00 82.00 215 ASP A O 1
ATOM 1609 N N . THR A 1 216 ? 16.203 -18.748 -6.558 1.00 79.88 216 THR A N 1
ATOM 1610 C CA . THR A 1 216 ? 15.546 -17.467 -6.263 1.00 79.88 216 THR A CA 1
ATOM 1611 C C . THR A 1 216 ? 15.918 -16.433 -7.319 1.00 79.88 216 THR A C 1
ATOM 1613 O O . THR A 1 216 ? 15.040 -15.803 -7.916 1.00 79.88 216 THR A O 1
ATOM 1616 N N . ARG A 1 217 ? 17.209 -16.316 -7.642 1.00 79.94 217 ARG A N 1
ATOM 1617 C CA . ARG A 1 217 ? 17.713 -15.414 -8.689 1.00 79.94 217 ARG A CA 1
ATOM 1618 C C . ARG A 1 217 ? 17.224 -15.828 -10.068 1.00 79.94 217 ARG A C 1
ATOM 1620 O O . ARG A 1 217 ? 16.834 -14.986 -10.879 1.00 79.94 217 ARG A O 1
ATOM 1627 N N . ARG A 1 218 ? 17.176 -17.132 -10.358 1.00 82.25 218 ARG A N 1
ATOM 1628 C CA . ARG A 1 218 ? 16.591 -17.649 -11.607 1.00 82.25 218 ARG A CA 1
ATOM 1629 C C . ARG A 1 218 ? 15.111 -17.282 -11.736 1.00 82.25 218 ARG A C 1
ATOM 1631 O O . ARG A 1 218 ? 14.681 -16.836 -12.802 1.00 82.25 218 ARG A O 1
ATOM 1638 N N . ALA A 1 219 ? 14.343 -17.412 -10.656 1.00 82.81 219 ALA A N 1
ATOM 1639 C CA . ALA A 1 219 ? 12.940 -17.020 -10.630 1.00 82.81 219 ALA A CA 1
ATOM 1640 C C . ALA A 1 219 ? 12.758 -15.504 -10.807 1.00 82.81 219 ALA A C 1
ATOM 1642 O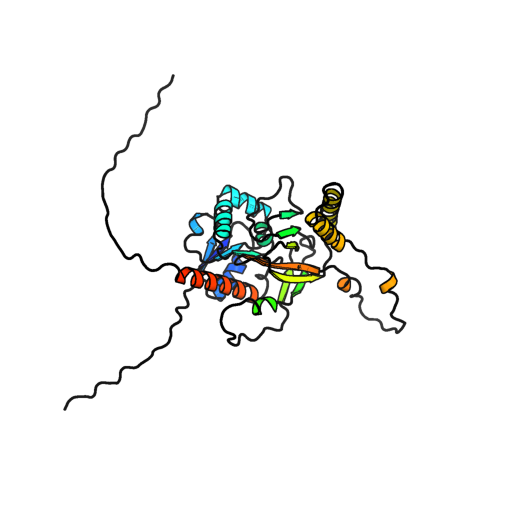 O . ALA A 1 219 ? 11.875 -15.097 -11.565 1.00 82.81 219 ALA A O 1
ATOM 1643 N N . LYS A 1 220 ? 13.599 -14.682 -10.166 1.00 83.19 220 LYS A N 1
ATOM 1644 C CA . LYS A 1 220 ? 13.579 -13.218 -10.296 1.00 83.19 220 LYS A CA 1
ATOM 1645 C C . LYS A 1 220 ? 13.876 -12.766 -11.726 1.00 83.19 220 LYS A C 1
ATOM 1647 O O . LYS A 1 220 ? 13.073 -12.037 -12.305 1.00 83.19 220 LYS A O 1
ATOM 1652 N N . ARG A 1 221 ? 14.946 -13.287 -12.345 1.00 85.38 221 ARG A N 1
ATOM 1653 C CA . ARG A 1 221 ? 15.296 -13.026 -13.757 1.00 85.38 221 ARG A CA 1
ATOM 1654 C C . ARG A 1 221 ? 14.137 -13.358 -14.697 1.00 85.38 221 ARG A C 1
ATOM 1656 O O . ARG A 1 221 ? 13.743 -12.524 -15.505 1.00 85.38 221 ARG A O 1
ATOM 1663 N N . ARG A 1 222 ? 13.519 -14.537 -14.538 1.00 84.94 222 ARG A N 1
ATOM 1664 C CA . ARG A 1 222 ? 12.363 -14.952 -15.354 1.00 84.94 222 ARG A CA 1
ATOM 1665 C C . ARG A 1 222 ? 11.173 -13.998 -15.213 1.00 84.94 222 ARG A C 1
ATOM 1667 O O . ARG A 1 222 ? 10.511 -13.711 -16.205 1.00 84.94 222 ARG A O 1
ATOM 1674 N N . ARG A 1 223 ? 10.889 -13.516 -13.998 1.00 84.50 223 ARG A N 1
ATOM 1675 C CA . ARG A 1 223 ? 9.791 -12.567 -13.744 1.00 84.50 223 ARG A CA 1
ATOM 1676 C C . ARG A 1 223 ? 10.075 -11.193 -14.343 1.00 84.50 223 ARG A C 1
ATOM 1678 O O . ARG A 1 223 ? 9.219 -10.668 -15.042 1.00 84.50 223 ARG A O 1
ATOM 1685 N N . LEU A 1 224 ? 11.271 -10.642 -14.124 1.00 84.44 224 LEU A N 1
ATOM 1686 C CA . LEU A 1 224 ? 11.675 -9.362 -14.713 1.00 84.44 224 LEU A CA 1
ATOM 1687 C C . LEU A 1 224 ? 11.648 -9.422 -16.247 1.00 84.44 224 LEU A C 1
ATOM 1689 O O . LEU A 1 224 ? 11.080 -8.537 -16.881 1.00 84.44 224 LEU A O 1
ATOM 1693 N N . ALA A 1 225 ? 12.170 -10.500 -16.841 1.00 84.88 225 ALA A N 1
ATOM 1694 C CA . ALA A 1 225 ? 12.157 -10.709 -18.288 1.00 84.88 225 ALA A CA 1
ATOM 1695 C C . ALA A 1 225 ? 10.735 -10.775 -18.872 1.00 84.88 225 ALA A C 1
ATOM 1697 O O . ALA A 1 225 ? 10.507 -10.271 -19.971 1.00 84.88 225 ALA A O 1
ATOM 1698 N N . ALA A 1 226 ? 9.762 -11.327 -18.134 1.00 84.88 226 ALA A N 1
ATOM 1699 C CA . ALA A 1 226 ? 8.371 -11.426 -18.582 1.00 84.88 226 ALA A CA 1
ATOM 1700 C C . ALA A 1 226 ? 7.720 -10.058 -18.864 1.00 84.88 226 ALA A C 1
ATOM 1702 O O . ALA A 1 226 ? 6.806 -9.981 -19.682 1.00 84.88 226 ALA A O 1
ATOM 1703 N N . PHE A 1 227 ? 8.211 -8.972 -18.255 1.00 84.06 227 PHE A N 1
ATOM 1704 C CA . PHE A 1 227 ? 7.738 -7.615 -18.552 1.00 84.06 227 PHE A CA 1
ATOM 1705 C C . PHE A 1 227 ? 8.220 -7.070 -19.906 1.00 84.06 227 PHE A C 1
ATOM 1707 O O . PHE A 1 227 ? 7.686 -6.064 -20.376 1.00 84.06 227 PHE A O 1
ATOM 1714 N N . PHE A 1 228 ? 9.215 -7.711 -20.527 1.00 82.56 228 PHE A N 1
ATOM 1715 C CA . PHE A 1 228 ? 9.873 -7.249 -21.754 1.00 82.56 228 PHE A CA 1
ATOM 1716 C C . PHE A 1 228 ? 9.700 -8.188 -22.947 1.00 82.56 228 PHE A C 1
ATOM 1718 O O . PHE A 1 228 ? 10.248 -7.906 -24.010 1.00 82.56 228 PHE A O 1
ATOM 1725 N N . VAL A 1 229 ? 8.971 -9.296 -22.789 1.00 73.50 229 VAL A N 1
ATOM 1726 C CA . VAL A 1 229 ? 8.689 -10.205 -23.903 1.00 73.50 229 VAL A CA 1
ATOM 1727 C C . VAL A 1 229 ? 7.843 -9.460 -24.932 1.00 73.50 229 VAL A C 1
ATOM 1729 O O . VAL A 1 229 ? 6.713 -9.054 -24.650 1.00 73.50 229 VAL A O 1
ATOM 1732 N N . GLU A 1 230 ? 8.403 -9.256 -26.123 1.00 57.81 230 GLU A N 1
ATOM 1733 C CA . GLU A 1 230 ? 7.638 -8.740 -27.250 1.00 57.81 230 GLU A CA 1
ATOM 1734 C C . GLU A 1 230 ? 6.691 -9.827 -27.776 1.00 57.81 230 GLU A C 1
ATOM 1736 O O . GLU A 1 230 ? 7.056 -11.008 -27.798 1.00 57.81 230 GLU A O 1
ATOM 1741 N N . PRO A 1 231 ? 5.464 -9.462 -28.176 1.00 53.19 231 PRO A N 1
ATOM 1742 C CA . PRO A 1 231 ? 4.535 -10.409 -28.763 1.00 53.19 231 PRO A CA 1
ATOM 1743 C C . PRO A 1 231 ? 5.140 -10.997 -30.036 1.00 53.19 231 PRO A C 1
ATOM 1745 O O . PRO A 1 231 ? 5.764 -10.299 -30.836 1.00 53.19 231 PRO A O 1
ATOM 1748 N N . ASN A 1 232 ? 4.971 -12.307 -30.209 1.00 50.25 232 ASN A N 1
ATOM 1749 C CA . ASN A 1 232 ? 5.467 -13.003 -31.384 1.00 50.25 232 ASN A CA 1
ATOM 1750 C C . ASN A 1 232 ? 4.701 -12.495 -32.622 1.00 50.25 232 ASN A C 1
ATOM 1752 O O . ASN A 1 232 ? 3.480 -12.656 -32.674 1.00 50.25 232 ASN A O 1
ATOM 1756 N N . PRO A 1 233 ? 5.367 -11.920 -33.640 1.00 52.62 233 PRO A N 1
ATOM 1757 C CA . PRO A 1 233 ? 4.676 -11.382 -34.812 1.00 52.62 233 PRO A CA 1
ATOM 1758 C C . PRO A 1 233 ? 3.902 -12.447 -35.611 1.00 52.62 233 PRO A C 1
ATOM 1760 O O . PRO A 1 233 ? 3.062 -12.094 -36.435 1.00 52.62 233 PRO A O 1
ATOM 1763 N N . SER A 1 234 ? 4.128 -13.745 -35.367 1.00 52.19 234 SER A N 1
ATOM 1764 C CA . SER A 1 234 ? 3.428 -14.829 -36.067 1.00 52.19 234 SER A CA 1
ATOM 1765 C C . SER A 1 234 ? 2.015 -15.133 -35.551 1.00 52.19 234 SER A C 1
ATOM 1767 O O . SER A 1 234 ? 1.240 -15.748 -36.280 1.00 52.19 234 SER A O 1
ATOM 1769 N N . THR A 1 235 ? 1.632 -14.696 -34.344 1.00 49.00 235 THR A N 1
ATOM 1770 C CA . THR A 1 235 ? 0.267 -14.911 -33.814 1.00 49.00 235 THR A CA 1
ATOM 1771 C C . THR A 1 235 ? -0.720 -13.814 -34.212 1.00 49.00 235 THR A C 1
ATOM 1773 O O . THR A 1 235 ? -1.926 -14.012 -34.096 1.00 49.00 235 THR A O 1
ATOM 1776 N N . ALA A 1 236 ? -0.235 -12.685 -34.740 1.00 45.56 236 ALA A N 1
ATOM 1777 C CA . ALA A 1 236 ? -1.067 -11.592 -35.252 1.00 45.56 236 ALA A CA 1
ATOM 1778 C C . ALA A 1 236 ? -1.608 -11.845 -36.677 1.00 45.56 236 ALA A C 1
ATOM 1780 O O . ALA A 1 236 ? -2.454 -11.095 -37.161 1.00 45.56 236 ALA A O 1
ATOM 1781 N N . ALA A 1 237 ? -1.152 -12.908 -37.350 1.00 40.81 237 ALA A N 1
ATOM 1782 C CA . ALA A 1 237 ? -1.467 -13.205 -38.745 1.00 40.81 237 ALA A CA 1
ATOM 1783 C C . ALA A 1 237 ? -2.373 -14.440 -38.917 1.00 40.81 237 A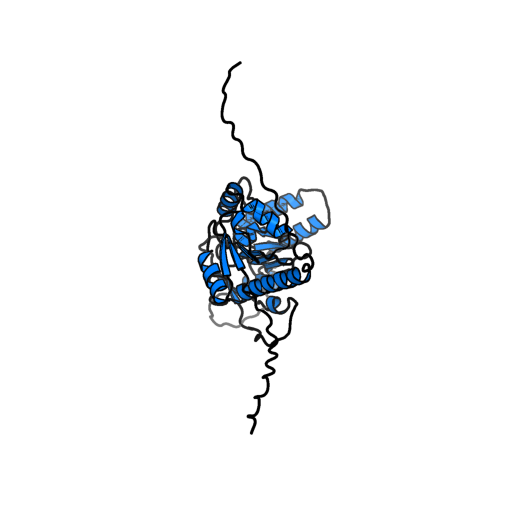LA A C 1
ATOM 1785 O O . ALA A 1 237 ? -2.105 -15.285 -39.761 1.00 40.81 237 ALA A O 1
ATOM 1786 N N . VAL A 1 238 ? -3.457 -14.560 -38.141 1.00 45.66 238 VAL A N 1
ATOM 1787 C CA . VAL A 1 238 ? -4.601 -15.419 -38.511 1.00 45.66 238 VAL A CA 1
ATOM 1788 C C . VAL A 1 238 ? -5.912 -14.738 -38.107 1.00 45.66 238 VAL A C 1
ATOM 1790 O O . VAL A 1 238 ? -6.548 -15.092 -37.122 1.00 45.66 238 VAL A O 1
ATOM 1793 N N . SER A 1 239 ? -6.338 -13.740 -38.878 1.00 41.19 239 SER A N 1
ATOM 1794 C CA . SER A 1 239 ? -7.768 -13.476 -39.075 1.00 41.19 239 SER A CA 1
ATOM 1795 C C . SER A 1 239 ? -7.956 -12.827 -40.444 1.00 41.19 239 SER A C 1
ATOM 1797 O O . SER A 1 239 ? -7.457 -11.737 -40.713 1.00 41.19 239 SER A O 1
ATOM 1799 N N . GLY A 1 240 ? -8.570 -13.594 -41.343 1.00 35.19 240 GLY A N 1
ATOM 1800 C CA . GLY A 1 240 ? -8.849 -13.205 -42.715 1.00 35.19 240 GLY A CA 1
ATOM 1801 C C . GLY A 1 240 ? -9.940 -12.140 -42.803 1.00 35.19 240 GLY A C 1
ATOM 1802 O O . GLY A 1 240 ? -10.914 -12.161 -42.059 1.00 35.19 240 GLY A O 1
ATOM 1803 N N . GLU A 1 241 ? -9.696 -11.218 -43.727 1.00 35.22 241 GLU A N 1
ATOM 1804 C CA . GLU A 1 241 ? -10.611 -10.427 -44.554 1.00 35.22 241 GLU A CA 1
ATOM 1805 C C . GLU A 1 241 ? -12.109 -10.392 -44.184 1.00 35.22 241 GLU A C 1
ATOM 1807 O O . GLU A 1 241 ? -12.849 -11.362 -44.332 1.00 35.22 241 GLU A O 1
ATOM 1812 N N . GLY A 1 242 ? -12.578 -9.187 -43.840 1.00 30.83 242 GLY A N 1
ATOM 1813 C CA . GLY A 1 242 ? -13.991 -8.807 -43.803 1.00 30.83 242 GLY A CA 1
ATOM 1814 C C . GLY A 1 242 ? -14.148 -7.356 -43.344 1.00 30.83 242 GLY A C 1
ATOM 1815 O O . GLY A 1 242 ? -14.117 -7.076 -42.152 1.00 30.83 242 GLY A O 1
ATOM 1816 N N . GLY A 1 243 ? -14.235 -6.421 -44.293 1.00 34.59 243 GLY A N 1
ATOM 1817 C CA . GLY A 1 243 ? -14.191 -4.977 -44.049 1.00 34.59 243 GLY A CA 1
ATOM 1818 C C . GLY A 1 243 ? -15.361 -4.401 -43.240 1.00 34.59 243 GLY A C 1
ATOM 1819 O O . GLY A 1 243 ? -16.511 -4.804 -43.389 1.00 34.59 243 GLY A O 1
ATOM 1820 N N . GLY A 1 244 ? -15.050 -3.379 -42.440 1.00 27.89 244 GLY A N 1
ATOM 1821 C CA . GLY A 1 244 ? -16.014 -2.511 -41.765 1.00 27.89 244 GLY A CA 1
ATOM 1822 C C . GLY A 1 244 ? -15.292 -1.507 -40.868 1.00 27.89 244 GLY A C 1
ATOM 1823 O O . GLY A 1 244 ? -14.665 -1.891 -39.888 1.00 27.89 244 GLY A O 1
ATOM 1824 N N . ALA A 1 245 ? -15.332 -0.223 -41.229 1.00 39.69 245 ALA A N 1
ATOM 1825 C CA . ALA A 1 245 ? -14.676 0.857 -40.499 1.00 39.69 245 ALA A CA 1
ATOM 1826 C C . ALA A 1 245 ? -15.246 0.999 -39.074 1.00 39.69 245 ALA A C 1
ATOM 1828 O O . ALA A 1 245 ? -16.427 1.289 -38.898 1.00 39.69 245 ALA A O 1
ATOM 1829 N N . GLY A 1 246 ? -14.390 0.823 -38.066 1.00 30.95 246 GLY A N 1
ATOM 1830 C CA . GLY A 1 246 ? -14.696 1.004 -36.649 1.00 30.95 246 GLY A CA 1
ATOM 1831 C C . GLY A 1 246 ? -13.433 1.419 -35.894 1.00 30.95 246 GLY A C 1
ATOM 1832 O O . GLY A 1 246 ? -12.354 0.893 -36.147 1.00 30.95 246 GLY A O 1
ATOM 1833 N N . SER A 1 247 ? -13.572 2.419 -35.026 1.00 34.91 247 SER A N 1
ATOM 1834 C CA . SER A 1 247 ? -12.536 3.098 -34.239 1.00 34.91 247 SER A CA 1
ATOM 1835 C C . SER A 1 247 ? -11.439 2.181 -33.679 1.00 34.91 247 SER A C 1
ATOM 1837 O O . SER A 1 247 ? -11.719 1.252 -32.923 1.00 34.91 247 SER A O 1
ATOM 1839 N N . GLY A 1 248 ? -10.186 2.502 -34.011 1.00 33.84 248 GLY A N 1
ATOM 1840 C CA . GLY A 1 248 ? -8.995 1.776 -33.584 1.00 33.84 248 GLY A CA 1
ATOM 1841 C C . GLY A 1 248 ? -8.719 1.882 -32.085 1.00 33.84 248 GLY A C 1
ATOM 1842 O O . GLY A 1 248 ? -8.165 2.868 -31.610 1.00 33.84 248 GLY A O 1
ATOM 1843 N N . ALA A 1 249 ? -9.045 0.813 -31.371 1.00 47.22 249 ALA A N 1
ATOM 1844 C CA . ALA A 1 249 ? -8.405 0.374 -30.139 1.00 47.22 249 ALA A CA 1
ATOM 1845 C C . ALA A 1 249 ? -8.439 -1.167 -30.141 1.00 47.22 249 ALA A C 1
ATOM 1847 O O . ALA A 1 249 ? -9.314 -1.754 -30.774 1.00 47.22 249 ALA A O 1
ATOM 1848 N N . SER A 1 250 ? -7.533 -1.819 -29.407 1.00 46.06 250 SER A N 1
ATOM 1849 C CA . SER A 1 250 ? -7.571 -3.257 -29.048 1.00 46.06 250 SER A CA 1
ATOM 1850 C C . SER A 1 250 ? -6.825 -4.306 -29.904 1.00 46.06 250 SER A C 1
ATOM 1852 O O . SER A 1 250 ? -7.364 -5.351 -30.260 1.00 46.06 250 SER A O 1
ATOM 1854 N N . THR A 1 251 ? -5.508 -4.146 -30.072 1.00 37.59 251 THR A N 1
ATOM 1855 C CA . THR A 1 251 ? -4.609 -5.323 -30.210 1.00 37.59 251 THR A CA 1
ATOM 1856 C C . THR A 1 251 ? -3.519 -5.373 -29.134 1.00 37.59 251 THR A C 1
ATOM 1858 O O . THR A 1 251 ? -3.268 -6.440 -28.584 1.00 37.59 251 THR A O 1
ATOM 1861 N N . GLY A 1 252 ? -2.962 -4.230 -28.713 1.00 42.84 252 GLY A N 1
ATOM 1862 C CA . GLY A 1 252 ? -1.872 -4.187 -27.720 1.00 42.84 252 GLY A CA 1
ATOM 1863 C C . GLY A 1 252 ? -2.247 -4.476 -26.254 1.00 42.84 252 GLY A C 1
ATOM 1864 O O . GLY A 1 252 ? -1.382 -4.864 -25.472 1.00 42.84 252 GLY A O 1
ATOM 1865 N N . GLU A 1 253 ? -3.515 -4.321 -25.851 1.00 46.69 253 GLU A N 1
ATOM 1866 C CA . GLU A 1 253 ? -3.938 -4.503 -24.444 1.00 46.69 253 GLU A CA 1
ATOM 1867 C C . GLU A 1 253 ? -4.054 -5.976 -24.024 1.00 46.69 253 GLU A C 1
ATOM 1869 O O . GLU A 1 253 ? -3.807 -6.316 -22.866 1.00 46.69 253 GLU A O 1
ATOM 1874 N N . LYS A 1 254 ? -4.371 -6.881 -24.961 1.00 50.50 254 LYS A N 1
ATOM 1875 C CA . LYS A 1 254 ? -4.462 -8.326 -24.677 1.00 50.50 254 LYS A CA 1
ATOM 1876 C C . LYS A 1 254 ? -3.090 -8.993 -24.515 1.00 50.50 254 LYS A C 1
ATOM 1878 O O . LYS A 1 254 ? -3.012 -10.081 -23.951 1.00 50.50 254 LYS A O 1
ATOM 1883 N N . GLU A 1 255 ? -2.021 -8.327 -24.945 1.00 65.81 255 GLU A N 1
ATOM 1884 C CA . GLU A 1 255 ? -0.644 -8.841 -24.936 1.00 65.81 255 GLU A CA 1
ATOM 1885 C C . GLU A 1 255 ? 0.235 -8.225 -23.835 1.00 65.81 255 GLU A C 1
ATOM 1887 O O . GLU A 1 255 ? 1.413 -8.564 -23.708 1.00 65.81 255 GLU A O 1
ATOM 1892 N N . ALA A 1 256 ? -0.303 -7.311 -23.023 1.00 80.81 256 ALA A N 1
ATOM 1893 C CA . ALA A 1 256 ? 0.425 -6.767 -21.884 1.00 80.81 256 ALA A CA 1
ATOM 1894 C C . ALA A 1 256 ? 0.503 -7.792 -20.730 1.00 80.81 256 ALA A C 1
ATOM 1896 O O . ALA A 1 256 ? -0.461 -8.537 -20.495 1.00 80.81 256 ALA A O 1
ATOM 1897 N N . PRO A 1 257 ? 1.634 -7.837 -19.997 1.00 87.62 257 PRO A N 1
ATOM 1898 C CA . PRO A 1 257 ? 1.782 -8.707 -18.838 1.00 87.62 257 PRO A CA 1
ATOM 1899 C C . PRO A 1 257 ? 0.815 -8.285 -17.729 1.00 87.62 257 PRO A C 1
ATOM 1901 O O . PRO A 1 257 ? 0.449 -7.114 -17.603 1.00 87.62 257 PRO A O 1
ATOM 1904 N N . GLU A 1 258 ? 0.406 -9.251 -16.910 1.00 91.69 258 GLU A N 1
ATOM 1905 C CA . GLU A 1 258 ? -0.328 -8.945 -15.687 1.00 91.69 258 GLU A CA 1
ATOM 1906 C C . GLU A 1 258 ? 0.627 -8.414 -14.621 1.00 91.69 258 GLU A C 1
ATOM 1908 O O . GLU A 1 258 ? 1.676 -9.003 -14.359 1.00 91.69 258 GLU A O 1
ATOM 1913 N N . VAL A 1 259 ? 0.226 -7.332 -13.967 1.00 94.62 259 VAL A N 1
ATOM 1914 C CA . VAL A 1 259 ? 0.954 -6.719 -12.865 1.00 94.62 259 VAL A CA 1
ATOM 1915 C C . VAL A 1 259 ? 0.042 -6.572 -11.654 1.00 94.62 259 VAL A C 1
ATOM 1917 O O . VAL A 1 259 ? -1.153 -6.302 -11.777 1.00 94.62 259 VAL A O 1
ATOM 1920 N N . ILE A 1 260 ? 0.601 -6.802 -10.469 1.00 97.19 260 ILE A N 1
ATOM 1921 C CA . ILE A 1 260 ? -0.138 -6.817 -9.209 1.00 97.19 260 ILE A CA 1
ATOM 1922 C C . ILE A 1 260 ? -0.369 -5.378 -8.729 1.00 97.19 260 ILE A C 1
ATOM 1924 O O . ILE A 1 260 ? 0.565 -4.575 -8.657 1.00 97.19 260 ILE A O 1
ATOM 1928 N N . VAL A 1 261 ? -1.620 -5.071 -8.372 1.00 97.94 261 VAL A N 1
ATOM 1929 C CA . VAL A 1 261 ? -2.055 -3.725 -7.946 1.00 97.94 261 VAL A CA 1
ATOM 1930 C C . VAL A 1 261 ? -2.781 -3.707 -6.605 1.00 97.94 261 VAL A C 1
ATOM 1932 O O . VAL A 1 261 ? -2.989 -2.632 -6.050 1.00 97.94 261 VAL A O 1
ATOM 1935 N N . ALA A 1 262 ? -3.148 -4.868 -6.062 1.00 98.38 262 ALA A N 1
ATOM 1936 C CA . ALA A 1 262 ? -3.616 -4.981 -4.688 1.00 98.38 262 ALA A CA 1
ATOM 1937 C C . ALA A 1 262 ? -3.179 -6.306 -4.067 1.00 98.38 262 ALA A C 1
ATOM 1939 O O . ALA A 1 262 ? -3.236 -7.351 -4.722 1.00 98.38 262 ALA A O 1
ATOM 1940 N N . ILE A 1 263 ? -2.766 -6.254 -2.804 1.00 98.12 263 ILE A N 1
ATOM 1941 C CA . ILE A 1 263 ? -2.312 -7.409 -2.032 1.00 98.12 263 ILE A CA 1
ATOM 1942 C C . ILE A 1 263 ? -2.743 -7.322 -0.568 1.00 98.12 263 ILE A C 1
ATOM 1944 O O . ILE A 1 263 ? -3.056 -6.243 -0.054 1.00 98.12 263 ILE A O 1
ATOM 1948 N N . ARG A 1 264 ? -2.669 -8.458 0.120 1.00 97.56 264 ARG A N 1
ATOM 1949 C CA . ARG A 1 264 ? -2.781 -8.565 1.572 1.00 97.56 264 ARG A CA 1
ATOM 1950 C C . ARG A 1 264 ? -1.712 -9.505 2.118 1.00 97.56 264 ARG A C 1
ATOM 1952 O O . ARG A 1 264 ? -1.386 -10.506 1.497 1.00 97.56 264 ARG A O 1
ATOM 1959 N N . LYS A 1 265 ? -1.198 -9.205 3.307 1.00 97.00 265 LYS A N 1
ATOM 1960 C CA . LYS A 1 265 ? -0.393 -10.122 4.120 1.00 97.00 265 LYS A CA 1
ATOM 1961 C C . LYS A 1 265 ? -0.845 -10.012 5.571 1.00 97.00 265 LYS A C 1
ATOM 1963 O O . LYS A 1 265 ? -0.553 -9.025 6.245 1.00 97.00 265 LYS A O 1
ATOM 1968 N N . GLY A 1 266 ? -1.594 -11.004 6.054 1.00 95.00 266 GLY A N 1
ATOM 1969 C CA . GLY A 1 266 ? -2.197 -10.955 7.390 1.00 95.00 266 GLY A CA 1
ATOM 1970 C C . GLY A 1 266 ? -3.103 -9.729 7.558 1.00 95.00 266 GLY A C 1
ATOM 1971 O O . GLY A 1 266 ? -4.084 -9.583 6.832 1.00 95.00 266 GLY A O 1
ATOM 1972 N N . ASN A 1 267 ? -2.762 -8.826 8.480 1.00 96.50 267 ASN A N 1
ATOM 1973 C CA . ASN A 1 267 ? -3.520 -7.592 8.740 1.00 96.50 267 ASN A CA 1
ATOM 1974 C C . ASN A 1 267 ? -3.010 -6.371 7.947 1.00 96.50 267 ASN A C 1
ATOM 1976 O O . ASN A 1 267 ? -3.445 -5.246 8.186 1.00 96.50 267 ASN A O 1
ATOM 1980 N N . ILE A 1 268 ? -2.079 -6.581 7.015 1.00 98.25 268 ILE A N 1
ATOM 1981 C CA . ILE A 1 268 ? -1.460 -5.532 6.206 1.00 98.25 268 ILE A CA 1
ATOM 1982 C C . ILE A 1 268 ? -2.076 -5.579 4.807 1.00 98.25 268 ILE A C 1
ATOM 1984 O O . ILE A 1 268 ? -2.014 -6.611 4.137 1.00 98.25 268 ILE A O 1
ATOM 1988 N N . VAL A 1 269 ? -2.660 -4.473 4.355 1.00 98.56 269 VAL A N 1
ATOM 1989 C CA . VAL A 1 269 ? -3.247 -4.331 3.013 1.00 98.56 269 VAL A CA 1
ATOM 1990 C C . VAL A 1 269 ? -2.445 -3.308 2.215 1.00 98.56 269 VAL A C 1
ATOM 1992 O O . VAL A 1 269 ? -2.025 -2.279 2.746 1.00 98.56 269 VAL A O 1
ATOM 1995 N N . GLY A 1 270 ? -2.239 -3.572 0.927 1.00 98.56 270 GLY A N 1
ATOM 1996 C CA . GLY A 1 270 ? -1.589 -2.643 0.008 1.00 98.56 270 GLY A CA 1
ATOM 1997 C C . GLY A 1 270 ? -2.382 -2.495 -1.283 1.00 98.56 270 GLY A C 1
ATOM 1998 O O . GLY A 1 270 ? -2.665 -3.500 -1.931 1.00 98.56 270 GLY A O 1
ATOM 1999 N N . THR A 1 271 ? -2.707 -1.264 -1.680 1.00 98.69 271 THR A N 1
ATOM 2000 C CA . THR A 1 271 ? -3.369 -0.957 -2.960 1.00 98.69 271 THR A CA 1
ATOM 2001 C C . THR A 1 271 ? -2.596 0.112 -3.726 1.00 98.69 271 THR A C 1
ATOM 2003 O O . THR A 1 271 ? -2.239 1.150 -3.177 1.00 98.69 271 THR A O 1
ATOM 2006 N N . ALA A 1 272 ? -2.348 -0.112 -5.013 1.00 98.19 272 ALA A N 1
ATOM 2007 C CA . ALA A 1 272 ? -1.609 0.816 -5.869 1.00 98.19 272 ALA A CA 1
ATOM 2008 C C . ALA A 1 272 ? -2.441 2.033 -6.312 1.00 98.19 272 ALA A C 1
ATOM 2010 O O . ALA A 1 272 ? -1.886 3.075 -6.654 1.00 98.19 272 ALA A O 1
ATOM 2011 N N . PHE A 1 273 ? -3.763 1.892 -6.313 1.00 97.81 273 PHE A N 1
ATOM 2012 C CA . PHE A 1 273 ? -4.730 2.912 -6.712 1.00 97.81 273 PHE A CA 1
ATOM 2013 C C . PHE A 1 273 ? -5.220 3.741 -5.515 1.00 97.81 273 PHE A C 1
ATOM 2015 O O . PHE A 1 273 ? -4.870 3.468 -4.363 1.00 97.81 273 PHE A O 1
ATOM 2022 N N . HIS A 1 274 ? -6.033 4.751 -5.821 1.00 97.56 274 HIS A N 1
ATOM 2023 C CA . HIS A 1 274 ? -6.620 5.707 -4.885 1.00 97.56 274 HIS A CA 1
ATOM 2024 C C . HIS A 1 274 ? -8.100 5.397 -4.625 1.00 97.56 274 HIS A C 1
ATOM 2026 O O . HIS A 1 274 ? -8.977 5.956 -5.290 1.00 97.56 274 HIS A O 1
ATOM 2032 N N . PRO A 1 275 ? -8.408 4.487 -3.688 1.00 96.75 275 PRO A N 1
ATOM 2033 C CA . PRO A 1 275 ? -9.781 4.104 -3.392 1.00 96.75 275 PRO A CA 1
ATOM 2034 C C . PRO A 1 275 ? -10.618 5.239 -2.796 1.00 96.75 275 PRO A C 1
ATOM 2036 O O . PRO A 1 275 ? -11.839 5.194 -2.832 1.00 96.75 275 PRO A O 1
ATOM 2039 N N . GLU A 1 276 ? -9.975 6.266 -2.246 1.00 96.44 276 GLU A N 1
ATOM 2040 C CA . GLU A 1 276 ? -10.623 7.457 -1.701 1.00 96.44 276 GLU A CA 1
ATOM 2041 C C . GLU A 1 276 ? -11.201 8.402 -2.765 1.00 96.44 276 GLU A C 1
ATOM 2043 O O . GLU A 1 276 ? -11.955 9.309 -2.426 1.00 96.44 276 GLU A O 1
ATOM 2048 N N . LEU A 1 277 ? -10.855 8.203 -4.043 1.00 95.81 277 LEU A N 1
ATOM 2049 C CA . LEU A 1 277 ? -11.299 9.046 -5.159 1.00 95.81 277 LEU A CA 1
ATOM 2050 C C . LEU A 1 277 ? -12.514 8.477 -5.905 1.00 95.81 277 LEU A C 1
ATOM 2052 O O . LEU A 1 277 ? -12.879 8.981 -6.964 1.00 95.81 277 LEU A O 1
ATOM 2056 N N . THR A 1 278 ? -13.141 7.433 -5.365 1.00 93.25 278 THR A N 1
ATOM 2057 C CA . THR A 1 278 ? -14.362 6.833 -5.906 1.00 93.25 278 THR A CA 1
ATOM 2058 C C . THR A 1 278 ? -15.494 6.861 -4.880 1.00 93.25 278 THR A C 1
ATOM 2060 O O . THR A 1 278 ? -15.272 6.979 -3.677 1.00 93.25 278 THR A O 1
ATOM 2063 N N . ASN A 1 279 ? -16.729 6.739 -5.367 1.00 92.44 279 ASN A N 1
ATOM 2064 C CA . ASN A 1 279 ? -17.919 6.589 -4.529 1.00 92.44 279 ASN A CA 1
ATOM 2065 C C . ASN A 1 279 ? -18.106 5.151 -4.009 1.00 92.44 279 ASN A C 1
ATOM 2067 O O . ASN A 1 279 ? -19.038 4.898 -3.250 1.00 92.44 279 ASN A O 1
ATOM 2071 N N . ASP A 1 280 ? -17.259 4.210 -4.433 1.00 95.00 280 ASP A N 1
ATOM 2072 C CA . ASP A 1 280 ? -17.305 2.814 -4.004 1.00 95.00 280 ASP A CA 1
ATOM 2073 C C . ASP A 1 280 ? -16.381 2.575 -2.796 1.00 95.00 280 ASP A C 1
ATOM 2075 O O . ASP A 1 280 ? -15.153 2.610 -2.905 1.00 95.00 280 ASP A O 1
ATOM 2079 N N . SER A 1 281 ? -16.983 2.323 -1.632 1.00 95.75 281 SER A N 1
ATOM 2080 C CA . SER A 1 281 ? -16.300 2.162 -0.344 1.00 95.75 281 SER A CA 1
ATOM 2081 C C . SER A 1 281 ? -15.847 0.735 -0.034 1.00 95.75 281 SER A C 1
ATOM 2083 O O . SER A 1 281 ? -15.348 0.500 1.068 1.00 95.75 281 SER A O 1
ATOM 2085 N N . ARG A 1 282 ? -15.960 -0.231 -0.961 1.00 95.25 282 ARG A N 1
ATOM 2086 C CA . ARG A 1 282 ? -15.724 -1.656 -0.646 1.00 95.25 282 ARG A CA 1
ATOM 2087 C C . ARG A 1 282 ? -14.331 -1.954 -0.081 1.00 95.25 282 ARG A C 1
ATOM 2089 O O . ARG A 1 282 ? -14.177 -2.850 0.743 1.00 95.25 282 ARG A O 1
ATOM 2096 N N . TRP A 1 283 ? -13.308 -1.195 -0.482 1.00 97.06 283 TRP A N 1
ATOM 2097 C CA . TRP A 1 283 ? -11.953 -1.334 0.070 1.00 97.06 283 TRP A CA 1
ATOM 2098 C C . TRP A 1 283 ? -11.832 -0.773 1.489 1.00 97.06 283 TRP A C 1
ATOM 2100 O O . TRP A 1 283 ? -11.164 -1.371 2.332 1.00 97.06 283 TRP A O 1
ATOM 2110 N N . HIS A 1 284 ? -12.509 0.338 1.781 1.00 97.88 284 HIS A N 1
ATOM 2111 C CA . HIS A 1 284 ? -12.585 0.886 3.135 1.00 97.88 284 HIS A CA 1
ATOM 2112 C C . HIS A 1 284 ? -13.381 -0.038 4.055 1.00 97.88 284 HIS A C 1
ATOM 2114 O O . HIS A 1 284 ? -12.942 -0.308 5.168 1.00 97.88 284 HIS A O 1
ATOM 2120 N N . GLU A 1 285 ? -14.502 -0.586 3.582 1.00 96.38 285 GLU A N 1
ATOM 2121 C CA . GLU A 1 285 ? -15.293 -1.595 4.298 1.00 96.38 285 GLU A CA 1
ATOM 2122 C C . GLU A 1 285 ? -14.472 -2.854 4.579 1.00 96.38 285 GLU A C 1
ATOM 2124 O O . GLU A 1 285 ? -14.466 -3.359 5.705 1.00 96.38 285 GLU A O 1
ATOM 2129 N N . TYR A 1 286 ? -13.721 -3.324 3.579 1.00 96.44 286 TYR A N 1
ATOM 2130 C CA . TYR A 1 286 ? -12.794 -4.440 3.723 1.00 96.44 286 TYR A CA 1
ATOM 2131 C C . TYR A 1 286 ? -11.765 -4.185 4.828 1.00 96.44 286 TYR A C 1
ATOM 2133 O O . TYR A 1 286 ? -11.563 -5.037 5.694 1.00 96.44 286 TYR A O 1
ATOM 2141 N N . PHE A 1 287 ? -11.155 -2.999 4.853 1.00 97.94 287 PHE A N 1
ATOM 2142 C CA . PHE A 1 287 ? -10.192 -2.656 5.893 1.00 97.94 287 PHE A CA 1
ATOM 2143 C C . PHE A 1 287 ? -10.842 -2.510 7.277 1.00 97.94 287 PHE A C 1
ATOM 2145 O O . PHE A 1 287 ? -10.315 -3.041 8.252 1.00 97.94 287 PHE A O 1
ATOM 2152 N N . VAL A 1 288 ? -12.013 -1.872 7.381 1.00 97.00 288 VAL A N 1
ATOM 2153 C CA . VAL A 1 288 ? -12.774 -1.784 8.643 1.00 97.00 288 VAL A CA 1
ATOM 2154 C C . VAL A 1 288 ? -13.095 -3.179 9.184 1.00 97.00 288 VAL A C 1
ATOM 2156 O O . VAL A 1 288 ? -13.000 -3.395 10.393 1.00 97.00 288 VAL A O 1
ATOM 2159 N N . ARG A 1 289 ? -13.435 -4.138 8.314 1.00 95.00 289 ARG A N 1
ATOM 2160 C CA . ARG A 1 289 ? -13.643 -5.537 8.708 1.00 95.00 289 ARG A CA 1
ATOM 2161 C C . ARG A 1 289 ? -12.367 -6.165 9.272 1.00 95.00 289 ARG A C 1
ATOM 2163 O O . ARG A 1 289 ? -12.428 -6.698 10.373 1.00 95.00 289 ARG A O 1
ATOM 2170 N N . ILE A 1 290 ? -11.221 -6.014 8.602 1.00 95.06 290 ILE A N 1
ATOM 2171 C CA . ILE A 1 290 ? -9.920 -6.485 9.121 1.00 95.06 290 ILE A CA 1
ATOM 2172 C C . ILE A 1 290 ? -9.631 -5.893 10.509 1.00 95.06 290 ILE A C 1
ATOM 2174 O O . ILE A 1 290 ? -9.195 -6.607 11.411 1.00 95.06 290 ILE A O 1
ATOM 2178 N N . VAL A 1 291 ? -9.900 -4.598 10.709 1.00 96.69 291 VAL A N 1
ATOM 2179 C CA . VAL A 1 291 ? -9.701 -3.933 12.006 1.00 96.69 291 VAL A CA 1
ATOM 2180 C C . VAL A 1 291 ? -10.610 -4.530 13.080 1.00 96.69 291 VAL A C 1
ATOM 2182 O O . VAL A 1 291 ? -10.137 -4.875 14.161 1.00 96.69 291 VAL A O 1
ATOM 2185 N N . LYS A 1 292 ? -11.904 -4.696 12.786 1.00 94.69 292 LYS A N 1
ATOM 2186 C CA . LYS A 1 292 ? -12.866 -5.309 13.716 1.00 94.69 292 LYS A CA 1
ATOM 2187 C C . LYS A 1 292 ? -12.467 -6.738 14.082 1.00 94.69 292 LYS A C 1
ATOM 2189 O O . LYS A 1 292 ? -12.497 -7.088 15.256 1.00 94.69 292 LYS A O 1
ATOM 2194 N N . GLU A 1 293 ? -12.059 -7.542 13.104 1.00 92.25 293 GLU A N 1
ATOM 2195 C CA . GLU A 1 293 ? -11.594 -8.916 13.321 1.00 92.25 293 GLU A CA 1
ATOM 2196 C C . GLU A 1 293 ? -10.354 -8.958 14.224 1.00 92.25 293 GLU A C 1
ATOM 2198 O O . GLU A 1 293 ? -10.317 -9.737 15.177 1.00 92.25 293 GLU A O 1
ATOM 2203 N N . ALA A 1 294 ? -9.370 -8.082 13.991 1.00 92.69 294 ALA A N 1
ATOM 2204 C CA . ALA A 1 294 ? -8.171 -7.994 14.822 1.00 92.69 294 ALA A CA 1
ATOM 2205 C C . ALA A 1 294 ? -8.489 -7.581 16.272 1.00 92.69 294 ALA A C 1
ATOM 2207 O O . ALA A 1 294 ? -7.931 -8.153 17.211 1.00 92.69 294 ALA A O 1
ATOM 2208 N N . VAL A 1 295 ? -9.417 -6.636 16.470 1.00 91.94 295 VAL A N 1
ATOM 2209 C CA . VAL A 1 295 ? -9.890 -6.230 17.806 1.00 91.94 295 VAL A CA 1
ATOM 2210 C C . VAL A 1 295 ? -10.599 -7.388 18.509 1.00 91.94 295 VAL A C 1
ATOM 2212 O O . VAL A 1 295 ? -10.316 -7.658 19.676 1.00 91.94 295 VAL A O 1
ATOM 2215 N N . SER A 1 296 ? -11.479 -8.105 17.807 1.00 88.62 296 SER A N 1
ATOM 2216 C CA . SER A 1 296 ? -12.192 -9.265 18.354 1.00 88.62 296 SER A CA 1
ATOM 2217 C C . SER A 1 296 ? -11.243 -10.410 18.721 1.00 88.62 296 SER A C 1
ATOM 2219 O O . SER A 1 296 ? -11.397 -11.016 19.780 1.00 88.62 296 SER A O 1
ATOM 2221 N N . ALA A 1 297 ? -10.227 -10.673 17.893 1.00 85.31 297 ALA A N 1
ATOM 2222 C CA . ALA A 1 297 ? -9.203 -11.679 18.168 1.00 85.31 297 ALA A CA 1
ATOM 2223 C C . ALA A 1 297 ? -8.328 -11.306 19.381 1.00 85.31 297 ALA A C 1
ATOM 2225 O O . ALA A 1 297 ? -8.005 -12.170 20.193 1.00 85.31 297 ALA A O 1
ATOM 2226 N N . GLY A 1 298 ? -7.988 -10.022 19.548 1.00 72.25 298 GLY A N 1
ATOM 2227 C CA . GLY A 1 298 ? -7.252 -9.525 20.717 1.00 72.25 298 GLY A CA 1
ATOM 2228 C C . GLY A 1 298 ? -8.081 -9.507 22.009 1.00 72.25 298 GLY A C 1
ATOM 2229 O O . GLY A 1 298 ? -7.555 -9.770 23.089 1.00 72.25 298 GLY A O 1
ATOM 2230 N N . ALA A 1 299 ? -9.392 -9.260 21.914 1.00 55.44 299 ALA A N 1
ATOM 2231 C CA . ALA A 1 299 ? -10.303 -9.216 23.060 1.00 55.44 299 ALA A CA 1
ATOM 2232 C C . ALA A 1 299 ? -10.553 -10.589 23.717 1.00 55.44 299 ALA A C 1
ATOM 2234 O O . ALA A 1 299 ? -10.991 -10.634 24.869 1.00 55.44 299 ALA A O 1
ATOM 2235 N N . GLY A 1 300 ? -10.263 -11.691 23.016 1.00 38.03 300 GLY A N 1
ATOM 2236 C CA . GLY A 1 300 ? -10.347 -13.058 23.543 1.00 38.03 300 GLY A CA 1
ATOM 2237 C C . GLY A 1 300 ? -9.135 -13.510 24.369 1.00 38.03 300 GLY A C 1
ATOM 2238 O O . GLY A 1 300 ? -9.167 -14.608 24.915 1.00 38.03 300 GLY A O 1
ATOM 2239 N N . GLY A 1 301 ? -8.071 -12.698 24.457 1.00 32.84 301 GLY A N 1
ATOM 2240 C CA . GLY A 1 301 ? -6.783 -13.104 25.034 1.00 32.84 301 GLY A CA 1
ATOM 2241 C C . GLY A 1 301 ? -6.477 -12.645 26.464 1.00 32.84 301 GLY A C 1
ATOM 2242 O O . GLY A 1 301 ? -5.594 -13.228 27.082 1.00 32.84 301 GLY A O 1
ATOM 2243 N N . VAL A 1 302 ? -7.152 -11.630 27.021 1.00 35.94 302 VAL A N 1
ATOM 2244 C CA . VAL A 1 302 ? -6.860 -11.138 28.385 1.00 35.94 302 VAL A CA 1
ATOM 2245 C C . VAL A 1 302 ? -8.099 -10.510 29.025 1.00 35.94 302 VAL A C 1
ATOM 2247 O O . VAL A 1 302 ? -8.420 -9.358 28.743 1.00 35.94 302 VAL A O 1
ATOM 2250 N N . ARG A 1 303 ? -8.749 -11.237 29.941 1.00 36.56 303 ARG A N 1
ATOM 2251 C CA . ARG A 1 303 ? -9.480 -10.682 31.095 1.00 36.56 303 ARG A CA 1
ATOM 2252 C C . ARG A 1 303 ? -9.405 -11.679 32.246 1.00 36.56 303 ARG A C 1
ATOM 2254 O O . ARG A 1 303 ? -10.326 -12.452 32.428 1.00 36.56 303 ARG A O 1
ATOM 2261 N N . ASP A 1 304 ? -8.288 -11.644 32.962 1.00 32.34 304 ASP A N 1
ATOM 2262 C CA . ASP A 1 304 ? -8.196 -11.996 34.382 1.00 32.34 304 ASP A CA 1
ATOM 2263 C C . ASP A 1 304 ? -6.935 -11.328 34.941 1.00 32.34 304 ASP A C 1
ATOM 2265 O O . ASP A 1 304 ? -5.827 -11.843 34.831 1.00 32.34 304 ASP A O 1
ATOM 2269 N N . ALA A 1 305 ? -7.113 -10.117 35.467 1.00 31.75 305 ALA A N 1
ATOM 2270 C CA . ALA A 1 305 ? -6.272 -9.516 36.501 1.00 31.75 305 ALA A CA 1
ATOM 2271 C C . ALA A 1 305 ? -6.977 -8.244 36.979 1.00 31.75 305 ALA A C 1
ATOM 2273 O O . ALA A 1 305 ? -6.688 -7.121 36.563 1.00 31.75 305 ALA A O 1
ATOM 2274 N N . GLU A 1 306 ? -7.982 -8.460 37.815 1.00 32.62 306 GLU A N 1
ATOM 2275 C CA . GLU A 1 306 ? -8.631 -7.428 38.598 1.00 32.62 306 GLU A CA 1
ATOM 2276 C C . GLU A 1 306 ? -7.655 -6.872 39.651 1.00 32.62 306 GLU A C 1
ATOM 2278 O O . GLU A 1 306 ? -6.931 -7.615 40.308 1.00 32.62 306 GLU A O 1
ATOM 2283 N N . SER A 1 307 ? -7.655 -5.543 39.773 1.00 30.89 307 SER A N 1
ATOM 2284 C CA . SER A 1 307 ? -7.436 -4.750 40.987 1.00 30.89 307 SER A CA 1
ATOM 2285 C C . SER A 1 307 ? -6.478 -5.297 42.056 1.00 30.89 307 SER A C 1
ATOM 2287 O O . SER A 1 307 ? -6.827 -6.141 42.878 1.00 30.89 307 SER A O 1
ATOM 2289 N N . THR A 1 308 ? -5.335 -4.632 42.223 1.00 31.52 308 THR A N 1
ATOM 2290 C CA . THR A 1 308 ? -4.890 -4.298 43.583 1.00 31.52 308 THR A CA 1
ATOM 2291 C C . THR A 1 308 ? -4.158 -2.966 43.605 1.00 31.52 308 THR A C 1
ATOM 2293 O O . THR A 1 308 ? -3.112 -2.757 42.998 1.00 31.52 308 THR A O 1
ATOM 2296 N N . THR A 1 309 ? -4.773 -2.043 44.325 1.00 35.47 309 THR A N 1
ATOM 2297 C CA . THR A 1 309 ? -4.276 -0.738 44.721 1.00 35.47 309 THR A CA 1
ATOM 2298 C C . THR A 1 309 ? -3.064 -0.867 45.646 1.00 35.47 309 THR A C 1
ATOM 2300 O O . THR A 1 309 ? -3.132 -1.552 46.666 1.00 35.47 309 THR A O 1
ATOM 2303 N N . LYS A 1 310 ? -1.981 -0.131 45.362 1.00 32.16 310 LYS A N 1
ATOM 2304 C CA . LYS A 1 310 ? -1.161 0.493 46.414 1.00 32.16 310 LYS A CA 1
ATOM 2305 C C . LYS A 1 310 ? -0.213 1.561 45.866 1.00 32.16 310 LYS A C 1
ATOM 2307 O O . LYS A 1 310 ? 0.780 1.268 45.211 1.00 32.16 310 LYS A O 1
ATOM 2312 N N . THR A 1 311 ? -0.515 2.807 46.208 1.00 38.16 311 THR A N 1
ATOM 2313 C CA . THR A 1 311 ? 0.414 3.944 46.223 1.00 38.16 311 THR A CA 1
ATOM 2314 C C . THR A 1 311 ? 1.553 3.679 47.217 1.00 38.16 311 THR A C 1
ATOM 2316 O O . THR A 1 311 ? 1.324 3.046 48.254 1.00 38.16 311 THR A O 1
ATOM 2319 N N . PRO A 1 312 ? 2.739 4.263 46.992 1.00 37.06 312 PRO A N 1
ATOM 2320 C CA . PRO A 1 312 ? 3.276 5.111 48.050 1.00 37.06 312 PRO A CA 1
ATOM 2321 C C . PRO A 1 312 ? 3.761 6.474 47.543 1.00 37.06 312 PRO A C 1
ATOM 2323 O O . PRO A 1 312 ? 4.231 6.640 46.421 1.00 37.06 312 PRO A O 1
ATOM 2326 N N . ALA A 1 313 ? 3.572 7.451 48.424 1.00 33.00 313 ALA A N 1
ATOM 2327 C CA . ALA A 1 313 ? 3.956 8.845 48.303 1.00 33.00 313 ALA A CA 1
ATOM 2328 C C . ALA A 1 313 ? 5.397 9.089 48.793 1.00 33.00 313 ALA A C 1
ATOM 2330 O O . ALA A 1 313 ? 5.894 8.350 49.641 1.00 33.00 313 ALA A O 1
ATOM 2331 N N . GLY A 1 314 ? 5.980 10.208 48.342 1.00 31.17 314 GLY A N 1
ATOM 2332 C CA . GLY A 1 314 ? 7.174 10.862 48.906 1.00 31.17 314 GLY A CA 1
ATOM 2333 C C . GLY A 1 314 ? 8.476 10.514 48.168 1.00 31.17 314 GLY A C 1
ATOM 2334 O O . GLY A 1 314 ? 8.732 9.351 47.910 1.00 31.17 314 GLY A O 1
ATOM 2335 N N . ALA A 1 315 ? 9.363 11.436 47.797 1.00 33.28 315 ALA A N 1
ATOM 2336 C CA . ALA A 1 315 ? 9.499 12.846 48.138 1.00 33.28 315 ALA A CA 1
ATOM 2337 C C . ALA A 1 315 ? 10.311 13.577 47.049 1.00 33.28 315 ALA A C 1
ATOM 2339 O O . ALA A 1 315 ? 11.175 12.995 46.397 1.00 33.28 315 ALA A O 1
ATOM 2340 N N . ALA A 1 316 ? 10.014 14.863 46.879 1.00 34.03 316 ALA A N 1
ATOM 2341 C CA . ALA A 1 316 ? 10.760 15.814 46.067 1.00 34.03 316 ALA A CA 1
ATOM 2342 C C . ALA A 1 316 ? 12.060 16.258 46.758 1.00 34.03 316 ALA A C 1
ATOM 2344 O O . ALA A 1 316 ? 12.066 16.405 47.978 1.00 34.03 316 ALA A O 1
ATOM 2345 N N . ALA A 1 317 ? 13.096 16.585 45.979 1.00 34.44 317 ALA A N 1
ATOM 2346 C CA . ALA A 1 317 ? 13.977 17.729 46.238 1.00 34.44 317 ALA A CA 1
ATOM 2347 C C . ALA A 1 317 ? 14.851 18.031 45.009 1.00 34.44 317 ALA A C 1
ATOM 2349 O O . ALA A 1 317 ? 15.386 17.134 44.364 1.00 34.44 317 ALA A O 1
ATOM 2350 N N . ALA A 1 318 ? 14.947 19.322 44.709 1.00 34.03 318 ALA A N 1
ATOM 2351 C CA . ALA A 1 318 ? 15.690 19.943 43.625 1.00 34.03 318 ALA A CA 1
ATOM 2352 C C . ALA A 1 318 ? 17.205 20.006 43.888 1.00 34.03 318 ALA A C 1
ATOM 2354 O O . ALA A 1 318 ? 17.623 20.033 45.043 1.00 34.03 318 ALA A O 1
ATOM 2355 N N . ALA A 1 319 ? 17.995 20.153 42.820 1.00 33.84 319 ALA A N 1
ATOM 2356 C CA . ALA A 1 319 ? 19.249 20.909 42.837 1.00 33.84 319 ALA A CA 1
ATOM 2357 C C . ALA A 1 319 ? 19.637 21.318 41.404 1.00 33.84 319 ALA A C 1
ATOM 2359 O O . ALA A 1 319 ? 19.961 20.475 40.569 1.00 33.84 319 ALA A O 1
ATOM 2360 N N . GLU A 1 320 ? 19.573 22.622 41.138 1.00 33.97 320 GLU A N 1
ATOM 2361 C CA . GLU A 1 320 ? 20.274 23.288 40.041 1.00 33.97 320 GLU A CA 1
ATOM 2362 C C . GLU A 1 320 ? 21.730 23.599 40.440 1.00 33.97 320 GLU A C 1
ATOM 2364 O O . GLU A 1 320 ? 22.020 23.782 41.619 1.00 33.97 320 GLU A O 1
ATOM 2369 N N . ALA A 1 321 ? 22.565 23.757 39.403 1.00 35.16 321 ALA A N 1
ATOM 2370 C CA . ALA A 1 321 ? 23.818 24.518 39.314 1.00 35.16 321 ALA A CA 1
ATOM 2371 C C . ALA A 1 321 ? 25.059 24.048 40.105 1.00 35.16 321 ALA A C 1
ATOM 2373 O O . ALA A 1 321 ? 25.095 24.114 41.324 1.00 35.16 321 ALA A O 1
ATOM 2374 N N . GLU A 1 322 ? 26.157 23.762 39.387 1.00 36.84 322 GLU A N 1
ATOM 2375 C CA . GLU A 1 322 ? 27.289 24.704 39.345 1.00 36.84 322 GLU A CA 1
ATOM 2376 C C . GLU A 1 322 ? 28.251 24.426 38.175 1.00 36.84 322 GLU A C 1
ATOM 2378 O O . GLU A 1 322 ? 28.518 23.291 37.786 1.00 36.84 322 GLU A O 1
ATOM 2383 N N . VAL A 1 323 ? 28.755 25.523 37.618 1.00 40.88 323 VAL A N 1
ATOM 2384 C CA . VAL A 1 323 ? 29.835 25.628 36.638 1.00 40.88 323 VAL A CA 1
ATOM 2385 C C . VAL A 1 323 ? 31.152 25.691 37.409 1.00 40.88 323 VAL A C 1
ATOM 2387 O O . VAL A 1 323 ? 31.285 26.556 38.267 1.00 40.88 323 VAL A O 1
ATOM 2390 N N . ALA A 1 324 ? 32.153 24.881 37.060 1.00 41.31 324 ALA A N 1
ATOM 2391 C CA . ALA A 1 324 ? 33.545 25.208 37.371 1.00 41.31 324 ALA A CA 1
ATOM 2392 C C . ALA A 1 324 ? 34.522 24.564 36.380 1.00 41.31 324 ALA A C 1
ATOM 2394 O O . ALA A 1 324 ? 34.446 23.385 36.050 1.00 41.31 324 ALA A O 1
ATOM 2395 N N . VAL A 1 325 ? 35.422 25.421 35.916 1.00 44.25 325 VAL A N 1
ATOM 2396 C CA . VAL A 1 325 ? 36.523 25.229 34.976 1.00 44.25 325 VAL A CA 1
ATOM 2397 C C . VAL A 1 325 ? 37.664 24.433 35.617 1.00 44.25 325 VAL A C 1
ATOM 2399 O O . VAL A 1 325 ? 38.056 24.751 36.738 1.00 44.25 325 VAL A O 1
ATOM 2402 N N . ALA A 1 326 ? 38.248 23.498 34.862 1.00 44.66 326 ALA A N 1
ATOM 2403 C CA . ALA A 1 326 ? 39.688 23.215 34.808 1.00 44.66 326 ALA A CA 1
ATOM 2404 C C . ALA A 1 326 ? 40.001 22.408 33.540 1.00 44.66 326 ALA A C 1
ATOM 2406 O O . ALA A 1 326 ? 39.312 21.388 33.316 1.00 44.66 326 ALA A O 1
#

Sequence (326 aa):
MTAPVPPAGEDSVTGESTRRVTIGILALQGAFAEHSSVLSKLGADVREVRLPHEFEGLDGIVLPGGESTAMALIGERWGVFPRLKQWVSEGRPVWGTCAGMILLSDHALMQKKGGQSLVGGLNVEICRNYFGAQTSSFEVPLDTSALETGSVGKKDEVSANKNPYPAVFIRAPAVLEAGPGVDVLCKVRSRPCNQAITVMKAQLQEEEADHRDDDTRRAKRRRLAAFFVEPNPSTAAVSGEGGGAGSGASTGEKEAPEVIVAIRKGNIVGTAFHPELTNDSRWHEYFVRIVKEAVSAGAGGVRDAESTTKTPAGAAAAAEAEVAVA